Protein AF-A0A957LHK1-F1 (afdb_monomer)

Secondary structure (DSSP, 8-state):
----S-HHHHHHHHHTS-SEEEEEEEEEEEEEE-HHHHHHHHHTTHHHHHHHHHHHHHHHHHHHHHHHHTTT-EEEEEETTEEEEEEEE-TTS-HHHHHHHHHHHHHHHHHHHHHS-EEEETTEEEE-EEEEEEEEEEEEEEEEE-SSSS-EEEEEESHHHHHHHHHHTTPPTT-EEEETHHHHHH-S-EEEEE-TT-SSEEEEEEE-SPPPPPP---PPPPPHHHHTTTS-HHHHT-----------------TT--SHHHHHHHHHHHHHHHHHHT------

Radius of gyration: 19.52 Å; Cα contacts (8 Å, |Δi|>4): 498; chains: 1; bounding box: 44×50×46 Å

Mean predicted aligned error: 4.72 Å

Structure (mmCIF, N/CA/C/O backbone):
data_AF-A0A957LHK1-F1
#
_entry.id   AF-A0A957LHK1-F1
#
loop_
_atom_site.group_PDB
_atom_site.id
_atom_site.type_symbol
_atom_site.label_atom_id
_atom_site.label_alt_id
_atom_site.label_comp_id
_atom_site.label_asym_id
_atom_site.label_entity_id
_atom_site.label_seq_id
_atom_site.pdbx_PDB_ins_code
_atom_site.Cartn_x
_atom_site.Cartn_y
_atom_site.Cartn_z
_atom_site.occupancy
_atom_site.B_iso_or_equiv
_atom_site.auth_seq_id
_atom_site.auth_comp_id
_atom_site.auth_asym_id
_atom_site.auth_atom_id
_atom_site.pdbx_PDB_model_num
ATOM 1 N N . MET A 1 1 ? -16.771 -12.279 -1.515 1.00 81.50 1 MET A N 1
ATOM 2 C CA . MET A 1 1 ? -15.587 -12.702 -0.742 1.00 81.50 1 MET A CA 1
ATOM 3 C C . MET A 1 1 ? -14.594 -11.550 -0.713 1.00 81.50 1 MET A C 1
ATOM 5 O O . MET A 1 1 ? -14.438 -10.892 -1.736 1.00 81.50 1 MET A O 1
ATOM 9 N N . HIS A 1 2 ? -13.953 -11.286 0.423 1.00 83.88 2 HIS A N 1
ATOM 10 C CA . HIS A 1 2 ? -12.967 -10.209 0.566 1.00 83.88 2 HIS A CA 1
ATOM 11 C C . HIS A 1 2 ? -11.650 -10.527 -0.150 1.00 83.88 2 HIS A C 1
ATOM 13 O O . HIS A 1 2 ? -11.194 -11.672 -0.159 1.00 83.88 2 HIS A O 1
ATOM 19 N N . ILE A 1 3 ? -11.009 -9.501 -0.716 1.00 87.88 3 ILE A N 1
ATOM 20 C CA . ILE A 1 3 ? -9.687 -9.603 -1.352 1.00 87.88 3 ILE A CA 1
ATOM 21 C C . ILE A 1 3 ? -8.620 -9.265 -0.304 1.00 87.88 3 ILE A C 1
ATOM 23 O O . ILE A 1 3 ? -8.246 -8.109 -0.136 1.00 87.88 3 ILE A O 1
ATOM 27 N N . LEU A 1 4 ? -8.159 -10.281 0.428 1.00 88.56 4 LEU A N 1
ATOM 28 C CA . LEU A 1 4 ? -7.175 -10.127 1.517 1.00 88.56 4 LEU A CA 1
ATOM 29 C C . LEU A 1 4 ? -5.728 -10.408 1.082 1.00 88.56 4 LEU A C 1
ATOM 31 O O . LEU A 1 4 ? -4.776 -10.087 1.792 1.00 88.56 4 LEU A O 1
ATOM 35 N N . VAL A 1 5 ? -5.565 -10.999 -0.102 1.00 92.06 5 VAL A N 1
ATOM 36 C CA . VAL A 1 5 ? -4.271 -11.308 -0.710 1.00 92.06 5 VAL A CA 1
ATOM 37 C C . VAL A 1 5 ? -4.226 -10.641 -2.084 1.00 92.06 5 VAL A C 1
ATOM 39 O O . VAL A 1 5 ? -5.175 -10.810 -2.858 1.00 92.06 5 VAL A O 1
ATOM 42 N N . PRO A 1 6 ? -3.154 -9.905 -2.422 1.00 93.69 6 PRO A N 1
ATOM 43 C CA . PRO A 1 6 ? -3.007 -9.303 -3.736 1.00 93.69 6 PRO A CA 1
ATOM 44 C C . PRO A 1 6 ? -3.059 -10.371 -4.828 1.00 93.69 6 PRO A C 1
ATOM 46 O O . PRO A 1 6 ? -2.432 -11.426 -4.702 1.00 93.69 6 PRO A O 1
ATOM 49 N N . HIS A 1 7 ? -3.749 -10.081 -5.933 1.00 92.38 7 HIS A N 1
ATOM 50 C CA . HIS A 1 7 ? -3.824 -10.999 -7.075 1.00 92.38 7 HIS A CA 1
ATOM 51 C C . HIS A 1 7 ? -2.430 -11.400 -7.575 1.00 92.38 7 HIS A C 1
ATOM 53 O O . HIS A 1 7 ? -2.217 -12.557 -7.901 1.00 92.38 7 HIS A O 1
ATOM 59 N N . PHE A 1 8 ? -1.455 -10.485 -7.510 1.00 93.94 8 PHE A N 1
ATOM 60 C CA . PHE A 1 8 ? -0.055 -10.761 -7.828 1.00 93.94 8 PHE A CA 1
ATOM 61 C C . PHE A 1 8 ? 0.501 -11.982 -7.070 1.00 93.94 8 PHE A C 1
ATOM 63 O O . PHE A 1 8 ? 1.151 -12.840 -7.664 1.00 93.94 8 PHE A O 1
ATOM 70 N N . ILE A 1 9 ? 0.222 -12.088 -5.766 1.00 94.81 9 ILE A N 1
ATOM 71 C CA . ILE A 1 9 ? 0.669 -13.214 -4.936 1.00 94.81 9 ILE A CA 1
ATOM 72 C C . ILE A 1 9 ? -0.132 -14.475 -5.258 1.00 94.81 9 ILE A C 1
ATOM 74 O O . ILE A 1 9 ? 0.450 -15.551 -5.385 1.00 94.81 9 ILE A O 1
ATOM 78 N N . LEU A 1 10 ? -1.451 -14.353 -5.422 1.00 93.44 10 LEU A N 1
ATOM 79 C CA . LEU A 1 10 ? -2.313 -15.496 -5.734 1.00 93.44 10 LEU A CA 1
ATOM 80 C C . LEU A 1 10 ? -1.990 -16.114 -7.098 1.00 93.44 10 LEU A C 1
ATOM 82 O O . LEU A 1 10 ? -1.951 -17.336 -7.204 1.00 93.44 10 LEU A O 1
ATOM 86 N N . ASP A 1 11 ? -1.710 -15.294 -8.109 1.00 92.94 11 ASP A N 1
ATOM 87 C CA . ASP A 1 11 ? -1.350 -15.740 -9.456 1.00 92.94 11 ASP A CA 1
ATOM 88 C C . ASP A 1 11 ? -0.023 -16.514 -9.431 1.00 92.94 11 ASP A C 1
ATOM 90 O O . ASP A 1 11 ? 0.073 -17.608 -9.989 1.00 92.94 11 ASP A O 1
ATOM 94 N N . ARG A 1 12 ? 0.987 -16.003 -8.711 1.00 93.50 12 ARG A N 1
ATOM 95 C CA . ARG A 1 12 ? 2.280 -16.693 -8.539 1.00 93.50 12 ARG A CA 1
ATOM 96 C C . ARG A 1 12 ? 2.155 -17.976 -7.729 1.00 93.50 12 ARG A C 1
ATOM 98 O O . ARG A 1 12 ? 2.770 -18.982 -8.080 1.00 93.50 12 ARG A O 1
ATOM 105 N N . PHE A 1 13 ? 1.325 -17.962 -6.690 1.00 92.44 13 PHE A N 1
ATOM 106 C CA . PHE A 1 13 ? 1.027 -19.151 -5.902 1.00 92.44 13 PHE A CA 1
ATOM 107 C C . PHE A 1 13 ? 0.333 -20.230 -6.744 1.00 92.44 13 PHE A C 1
ATOM 109 O O . PHE A 1 13 ? 0.719 -21.397 -6.692 1.00 92.44 13 PHE A O 1
ATOM 116 N N . ALA A 1 14 ? -0.650 -19.845 -7.562 1.00 92.00 14 ALA A N 1
ATOM 117 C CA . ALA A 1 14 ? -1.378 -20.753 -8.445 1.00 92.00 14 ALA A CA 1
ATOM 118 C C . ALA A 1 14 ? -0.479 -21.378 -9.515 1.00 92.00 14 ALA A C 1
ATOM 120 O O . ALA A 1 14 ? -0.610 -22.563 -9.817 1.00 92.00 14 ALA A O 1
ATOM 121 N N . ALA A 1 15 ? 0.431 -20.582 -10.080 1.00 90.69 15 ALA A N 1
ATOM 122 C CA . ALA A 1 15 ? 1.334 -21.026 -11.132 1.00 90.69 15 ALA A CA 1
ATOM 123 C C . ALA A 1 15 ? 2.433 -21.982 -10.625 1.00 90.69 15 ALA A C 1
ATOM 125 O O . ALA A 1 15 ? 3.049 -22.675 -11.430 1.00 90.69 15 ALA A O 1
ATOM 126 N N . GLN A 1 16 ? 2.671 -22.042 -9.304 1.00 83.56 16 GLN A N 1
ATOM 127 C CA . GLN A 1 16 ? 3.750 -22.824 -8.678 1.00 83.56 16 GLN A CA 1
ATOM 128 C C . GLN A 1 16 ? 5.142 -22.527 -9.272 1.00 83.56 16 GLN A C 1
ATOM 130 O O . GLN A 1 16 ? 6.031 -23.375 -9.261 1.00 83.56 16 GLN A O 1
ATOM 135 N N . GLU A 1 17 ? 5.332 -21.320 -9.810 1.00 71.88 17 GLU A N 1
ATOM 136 C CA . GLU A 1 17 ? 6.539 -20.943 -10.553 1.00 71.88 17 GLU A CA 1
ATOM 137 C C . GLU A 1 17 ? 7.718 -20.619 -9.628 1.00 71.88 17 GLU A C 1
ATOM 139 O O . GLU A 1 17 ? 8.852 -20.994 -9.922 1.00 71.88 17 GLU A O 1
ATOM 144 N N . ALA A 1 18 ? 7.459 -19.922 -8.515 1.00 83.75 18 ALA A N 1
ATOM 145 C CA . ALA A 1 18 ? 8.461 -19.561 -7.514 1.00 83.75 18 ALA A CA 1
ATOM 146 C C . ALA A 1 18 ? 7.809 -19.155 -6.180 1.00 83.75 18 ALA A C 1
ATOM 148 O O . ALA A 1 18 ? 6.717 -18.588 -6.161 1.00 83.75 18 ALA A O 1
ATOM 149 N N . GLU A 1 19 ? 8.512 -19.386 -5.068 1.00 89.81 19 GLU A N 1
ATOM 150 C CA . GLU A 1 19 ? 8.108 -18.922 -3.728 1.00 89.81 19 GLU A CA 1
ATOM 151 C C . GLU A 1 19 ? 8.647 -17.522 -3.398 1.00 89.81 19 GLU A C 1
ATOM 153 O O . GLU A 1 19 ? 8.240 -16.916 -2.414 1.00 89.81 19 GLU A O 1
ATOM 158 N N . GLN A 1 20 ? 9.545 -16.984 -4.223 1.00 95.56 20 GLN A N 1
ATOM 159 C CA . GLN A 1 20 ? 10.089 -15.636 -4.092 1.00 95.56 20 GLN A CA 1
ATOM 160 C C . GLN A 1 20 ? 10.523 -15.084 -5.445 1.00 95.56 20 GLN A C 1
ATOM 162 O O . GLN A 1 20 ? 10.750 -15.831 -6.399 1.00 95.56 20 GLN A O 1
ATOM 167 N N . GLY A 1 21 ? 10.689 -13.770 -5.522 1.00 95.25 21 GLY A N 1
ATOM 168 C CA . GLY A 1 21 ? 11.246 -13.138 -6.703 1.00 95.25 21 GLY A CA 1
ATOM 169 C C . GLY A 1 21 ? 11.503 -11.655 -6.525 1.00 95.25 21 GLY A C 1
ATOM 170 O O . GLY A 1 21 ? 11.263 -11.067 -5.473 1.00 95.25 21 GLY A O 1
ATOM 171 N N . VAL A 1 22 ? 11.987 -11.060 -7.607 1.00 96.00 22 VAL A N 1
ATOM 172 C CA . VAL A 1 22 ? 12.396 -9.662 -7.677 1.00 96.00 22 VAL A CA 1
ATOM 173 C C . VAL A 1 22 ? 11.761 -9.035 -8.911 1.00 96.00 22 VAL A C 1
ATOM 175 O O . VAL A 1 22 ? 11.671 -9.683 -9.956 1.00 96.00 22 VAL A O 1
ATOM 178 N N . LEU A 1 23 ? 11.300 -7.796 -8.789 1.00 95.38 23 LEU A N 1
ATOM 179 C CA . LEU A 1 23 ? 10.835 -6.985 -9.908 1.00 95.38 23 LEU A CA 1
ATOM 180 C C . LEU A 1 23 ? 11.261 -5.531 -9.726 1.00 95.38 23 LEU A C 1
ATOM 182 O O . LEU A 1 23 ? 11.407 -5.053 -8.604 1.00 95.38 23 LEU A O 1
ATOM 186 N N . GLN A 1 24 ? 11.399 -4.818 -10.837 1.00 97.31 24 GLN A N 1
ATOM 187 C CA . GLN A 1 24 ? 11.433 -3.363 -10.810 1.00 97.31 24 GLN A CA 1
ATOM 188 C C . GLN A 1 24 ? 9.996 -2.852 -10.640 1.00 97.31 24 GLN A C 1
ATOM 190 O O . GLN A 1 24 ? 9.070 -3.396 -11.248 1.00 97.31 24 GLN A O 1
ATOM 195 N N . ALA A 1 25 ? 9.785 -1.844 -9.799 1.00 97.94 25 ALA A N 1
ATOM 196 C CA . ALA A 1 25 ? 8.466 -1.281 -9.542 1.00 97.94 25 ALA A CA 1
ATOM 197 C C . ALA A 1 25 ? 8.537 0.201 -9.173 1.00 97.94 25 ALA A C 1
ATOM 199 O O . ALA A 1 25 ? 9.449 0.641 -8.468 1.00 97.94 25 ALA A O 1
ATOM 200 N N . ALA A 1 26 ? 7.515 0.950 -9.581 1.00 98.38 26 ALA A N 1
ATOM 201 C CA . ALA A 1 26 ? 7.163 2.181 -8.886 1.00 98.38 26 ALA A CA 1
ATOM 202 C C . ALA A 1 26 ? 6.260 1.833 -7.691 1.00 98.38 26 ALA A C 1
ATOM 204 O O . ALA A 1 26 ? 5.486 0.874 -7.747 1.00 98.38 26 ALA A O 1
ATOM 205 N N . ALA A 1 27 ? 6.379 2.577 -6.600 1.00 98.62 27 ALA A N 1
ATOM 206 C CA . ALA A 1 27 ? 5.675 2.306 -5.356 1.00 98.62 27 ALA A CA 1
ATOM 207 C C . ALA A 1 27 ? 5.032 3.572 -4.799 1.00 98.62 27 ALA A C 1
ATOM 209 O O . ALA A 1 27 ? 5.578 4.669 -4.935 1.00 98.62 27 ALA A O 1
ATOM 210 N N . ILE A 1 28 ? 3.888 3.391 -4.142 1.00 98.81 28 ILE A N 1
ATOM 211 C CA . ILE A 1 28 ? 3.195 4.421 -3.372 1.00 98.81 28 ILE A CA 1
ATOM 212 C C . ILE A 1 28 ? 3.085 3.926 -1.936 1.00 98.81 28 ILE A C 1
ATOM 214 O O . ILE A 1 28 ? 2.632 2.806 -1.704 1.00 98.81 28 ILE A O 1
ATOM 218 N N . PHE A 1 29 ? 3.440 4.776 -0.984 1.00 98.75 29 PHE A N 1
ATOM 219 C CA . PHE A 1 29 ? 3.055 4.639 0.409 1.00 98.75 29 PHE A CA 1
ATOM 220 C C . PHE A 1 29 ? 2.060 5.748 0.744 1.00 98.75 29 PHE A C 1
ATOM 222 O O . PHE A 1 29 ? 2.301 6.914 0.426 1.00 98.75 29 PHE A O 1
ATOM 229 N N . VAL A 1 30 ? 0.931 5.382 1.339 1.00 98.56 30 VAL A N 1
ATOM 230 C CA . VAL A 1 30 ? -0.101 6.323 1.783 1.00 98.56 30 VAL A CA 1
ATOM 231 C C . VAL A 1 30 ? -0.298 6.121 3.270 1.00 98.56 30 VAL A C 1
ATOM 233 O O . VAL A 1 30 ? -0.676 5.023 3.664 1.00 98.56 30 VAL A O 1
ATOM 236 N N . ASP A 1 31 ? -0.078 7.168 4.060 1.00 97.62 31 ASP A N 1
ATOM 237 C CA . ASP A 1 31 ? -0.376 7.216 5.494 1.00 97.62 31 ASP A CA 1
ATOM 238 C C . ASP A 1 31 ? -1.537 8.182 5.737 1.00 97.62 31 ASP A C 1
ATOM 240 O O . ASP A 1 31 ? -1.467 9.362 5.372 1.00 97.62 31 ASP A O 1
ATOM 244 N N . ALA A 1 32 ? -2.636 7.690 6.304 1.00 95.31 32 ALA A N 1
ATOM 245 C CA . ALA A 1 32 ? -3.812 8.499 6.569 1.00 95.31 32 ALA A CA 1
ATOM 246 C C . ALA A 1 32 ? -3.819 8.986 8.021 1.00 95.31 32 ALA A C 1
ATOM 248 O O . ALA A 1 32 ? -3.822 8.217 8.968 1.00 95.31 32 ALA A O 1
ATOM 249 N N . SER A 1 33 ? -3.897 10.298 8.211 1.00 92.69 33 SER A N 1
ATOM 250 C CA . SER A 1 33 ? -3.968 10.930 9.527 1.00 92.69 33 SER A CA 1
ATOM 251 C C . SER A 1 33 ? -5.413 11.252 9.913 1.00 92.69 33 SER A C 1
ATOM 253 O O . SER A 1 33 ? -6.218 11.634 9.065 1.00 92.69 33 SER A O 1
ATOM 255 N N . GLY A 1 34 ? -5.724 11.172 11.211 1.00 91.56 34 GLY A N 1
ATOM 256 C CA . GLY A 1 34 ? -7.043 11.505 11.779 1.00 91.56 34 GLY A CA 1
ATOM 257 C C . GLY A 1 34 ? -7.740 10.333 12.478 1.00 91.56 34 GLY A C 1
ATOM 258 O O . GLY A 1 34 ? -8.652 10.544 13.281 1.00 91.56 34 GLY A O 1
ATOM 259 N N . PHE A 1 35 ? -7.261 9.103 12.264 1.00 90.56 35 PHE A N 1
ATOM 260 C CA . PHE A 1 35 ? -7.870 7.893 12.821 1.00 90.56 35 PHE A CA 1
ATOM 261 C C . PHE A 1 35 ? -7.798 7.799 14.342 1.00 90.56 35 PHE A C 1
ATOM 263 O O . PHE A 1 35 ? -8.751 7.316 14.949 1.00 90.56 35 PHE A O 1
ATOM 270 N N . THR A 1 36 ? -6.740 8.298 14.987 1.00 89.81 36 THR A N 1
ATOM 271 C CA . THR A 1 36 ? -6.644 8.286 16.457 1.00 89.81 36 THR A CA 1
ATOM 272 C C . THR A 1 36 ? -7.790 9.060 17.103 1.00 89.81 36 THR A C 1
ATOM 274 O O . THR A 1 36 ? -8.504 8.512 17.939 1.00 89.81 36 THR A O 1
ATOM 277 N N . ALA A 1 37 ? -8.029 10.300 16.664 1.00 92.06 37 ALA A N 1
ATOM 278 C CA . ALA A 1 37 ? -9.092 11.141 17.211 1.00 92.06 37 ALA A CA 1
ATOM 279 C C . ALA A 1 37 ? -10.482 10.535 16.958 1.00 92.06 37 ALA A C 1
ATOM 281 O O . ALA A 1 37 ? -11.326 10.511 17.856 1.00 92.06 37 ALA A O 1
ATOM 282 N N . ALA A 1 38 ? -10.705 9.989 15.757 1.00 94.69 38 ALA A N 1
ATOM 283 C CA . ALA A 1 38 ? -11.939 9.280 15.438 1.00 94.69 38 ALA A CA 1
ATOM 284 C C . ALA A 1 38 ? -12.119 8.026 16.310 1.00 94.69 38 ALA A C 1
ATOM 286 O O . ALA A 1 38 ? -13.209 7.780 16.820 1.00 94.69 38 ALA A O 1
ATOM 287 N N . THR A 1 39 ? -11.051 7.258 16.538 1.00 93.19 39 THR A N 1
ATOM 288 C CA . THR A 1 39 ? -11.084 6.040 17.360 1.00 93.19 39 THR A CA 1
ATOM 289 C C . THR A 1 39 ? -11.436 6.378 18.798 1.00 93.19 39 THR A C 1
ATOM 291 O O . THR A 1 39 ? -12.370 5.798 19.344 1.00 93.19 39 THR A O 1
ATOM 294 N N . GLU A 1 40 ? -10.752 7.350 19.399 1.00 94.00 40 GLU A N 1
ATOM 295 C CA . GLU A 1 40 ? -11.009 7.777 20.777 1.00 94.00 40 GLU A CA 1
ATOM 296 C C . GLU A 1 40 ? -12.454 8.251 20.970 1.00 94.00 40 GLU A C 1
ATOM 298 O O . GLU A 1 40 ? -13.110 7.850 21.934 1.00 94.00 40 GLU A O 1
ATOM 303 N N . ALA A 1 41 ? -12.976 9.051 20.035 1.00 95.81 41 ALA A N 1
ATOM 304 C CA . ALA A 1 41 ? -14.353 9.532 20.085 1.00 95.81 41 ALA A CA 1
ATOM 305 C C . ALA A 1 41 ? -15.369 8.389 19.933 1.00 95.81 41 ALA A C 1
ATOM 307 O O . ALA A 1 41 ? -16.308 8.273 20.722 1.00 95.81 41 ALA A O 1
ATOM 308 N N . LEU A 1 42 ? -15.173 7.514 18.945 1.00 96.31 42 LEU A N 1
ATOM 309 C CA . LEU A 1 42 ? -16.111 6.436 18.634 1.00 96.31 42 LEU A CA 1
ATOM 310 C C . LEU A 1 42 ? -16.066 5.295 19.655 1.00 96.31 42 LEU A C 1
ATOM 312 O O . LEU A 1 42 ? -17.092 4.664 19.907 1.00 96.31 42 LEU A O 1
ATOM 316 N N . MET A 1 43 ? -14.933 5.064 20.322 1.00 95.00 43 MET A N 1
ATOM 317 C CA . MET A 1 43 ? -14.826 4.081 21.407 1.00 95.00 43 MET A CA 1
ATOM 318 C C . MET A 1 43 ? -15.812 4.345 22.552 1.00 95.00 43 MET A C 1
ATOM 320 O O . MET A 1 43 ? -16.302 3.394 23.166 1.00 95.00 43 MET A O 1
ATOM 324 N N . LEU A 1 44 ? -16.177 5.608 22.803 1.00 95.56 44 LEU A N 1
ATOM 325 C CA . LEU A 1 44 ? -17.183 5.984 23.809 1.00 95.56 44 LEU A CA 1
ATOM 326 C C . LEU A 1 44 ? -18.587 5.447 23.490 1.00 95.56 44 LEU A C 1
ATOM 328 O O . LEU A 1 44 ? -19.449 5.393 24.368 1.00 95.56 44 LEU A O 1
ATOM 332 N N . HIS A 1 45 ? -18.812 5.028 22.247 1.00 95.81 45 HIS A N 1
ATOM 333 C CA . HIS A 1 45 ? -20.087 4.528 21.744 1.00 95.81 45 HIS A CA 1
ATOM 334 C C . HIS A 1 45 ? -20.110 3.003 21.549 1.00 95.81 45 HIS A C 1
ATOM 336 O O . HIS A 1 45 ? -21.061 2.461 20.979 1.00 95.81 45 HIS A O 1
ATOM 342 N N . GLY A 1 46 ? -19.095 2.294 22.056 1.00 93.25 46 GLY A N 1
ATOM 343 C CA . GLY A 1 46 ? -19.052 0.833 22.089 1.00 93.25 46 GLY A CA 1
ATOM 344 C C . GLY A 1 46 ? -19.212 0.205 20.703 1.00 93.25 46 GLY A C 1
ATOM 345 O O . GLY A 1 46 ? -18.555 0.612 19.750 1.00 93.25 46 GLY A O 1
ATOM 346 N N . GLN A 1 47 ? -20.100 -0.786 20.591 1.00 93.31 47 GLN A N 1
ATOM 347 C CA . GLN A 1 47 ? -20.280 -1.560 19.359 1.00 93.31 47 GLN A CA 1
ATOM 348 C C . GLN A 1 47 ? -20.709 -0.701 18.161 1.00 93.31 47 GLN A C 1
ATOM 350 O O . GLN A 1 47 ? -20.179 -0.884 17.069 1.00 93.31 47 GLN A O 1
ATOM 355 N N . HIS A 1 48 ? -21.619 0.260 18.352 1.00 94.75 48 HIS A N 1
ATOM 356 C CA . HIS A 1 48 ? -22.043 1.109 17.237 1.00 94.75 48 HIS A CA 1
ATOM 357 C C . HIS A 1 48 ? -20.923 2.052 16.791 1.00 94.75 48 HIS A C 1
ATOM 359 O O . HIS A 1 48 ? -20.727 2.265 15.601 1.00 94.75 48 HIS A O 1
ATOM 365 N N . GLY A 1 49 ? -20.131 2.567 17.735 1.00 95.75 49 GLY A N 1
ATOM 366 C CA . GLY A 1 49 ? -18.933 3.334 17.402 1.00 95.75 49 GLY A CA 1
ATOM 367 C C . GLY A 1 49 ? -17.925 2.524 16.585 1.00 95.75 49 GLY A C 1
ATOM 368 O O . GLY A 1 49 ? -17.347 3.046 15.635 1.00 95.75 49 GLY A O 1
ATOM 369 N N . ALA A 1 50 ? -17.762 1.236 16.897 1.00 94.69 50 ALA A N 1
ATOM 370 C CA . ALA A 1 50 ? -16.897 0.345 16.130 1.00 94.69 50 ALA A CA 1
ATOM 371 C C . ALA A 1 50 ? -17.410 0.148 14.692 1.00 94.69 50 ALA A C 1
ATOM 373 O O . ALA A 1 50 ? -16.622 0.186 13.749 1.00 94.69 50 ALA A O 1
ATOM 374 N N . GLU A 1 51 ? -18.722 -0.017 14.505 1.00 94.25 51 GLU A N 1
ATOM 375 C CA . GLU A 1 51 ? -19.353 -0.088 13.177 1.00 94.25 51 GLU A CA 1
ATOM 376 C C . GLU A 1 51 ? -19.156 1.205 12.377 1.00 94.25 51 GLU A C 1
ATOM 378 O O . GLU A 1 51 ? -18.771 1.152 11.211 1.00 94.25 51 GLU A O 1
ATOM 383 N N . VAL A 1 52 ? -19.358 2.366 13.009 1.00 95.25 52 VAL A N 1
ATOM 384 C CA . VAL A 1 52 ? -19.113 3.673 12.378 1.00 95.25 52 VAL A CA 1
ATOM 385 C C . VAL A 1 52 ? -17.647 3.807 11.962 1.00 95.25 52 VAL A C 1
ATOM 387 O O . VAL A 1 52 ? -17.379 4.245 10.848 1.00 95.25 52 VAL A O 1
ATOM 390 N N . MET A 1 53 ? -16.701 3.375 12.801 1.00 95.00 53 MET A N 1
ATOM 391 C CA . MET A 1 53 ? -15.277 3.380 12.455 1.00 95.00 53 MET A CA 1
ATOM 392 C C . MET A 1 53 ? -14.970 2.462 11.262 1.00 95.00 53 MET A C 1
ATOM 394 O O . MET A 1 53 ? -14.246 2.860 10.354 1.00 95.00 53 MET A O 1
ATOM 398 N N . ALA A 1 54 ? -15.535 1.253 11.225 1.00 92.31 54 ALA A N 1
ATOM 399 C CA . ALA A 1 54 ? -15.333 0.329 10.106 1.00 92.31 54 ALA A CA 1
ATOM 400 C C . ALA A 1 54 ? -15.862 0.900 8.775 1.00 92.31 54 ALA A C 1
ATOM 402 O O . ALA A 1 54 ? -15.216 0.750 7.733 1.00 92.31 54 ALA A O 1
ATOM 403 N N . ASN A 1 55 ? -17.002 1.597 8.815 1.00 92.62 55 ASN A N 1
ATOM 404 C CA . ASN A 1 55 ? -17.548 2.294 7.651 1.00 92.62 55 ASN A CA 1
ATOM 405 C C . ASN A 1 55 ? -16.651 3.462 7.231 1.00 92.62 55 ASN A C 1
ATOM 407 O O . ASN A 1 55 ? -16.289 3.532 6.064 1.00 92.62 55 ASN A O 1
ATOM 411 N N . LEU A 1 56 ? -16.194 4.296 8.176 1.00 94.44 56 LEU A N 1
ATOM 412 C CA . LEU A 1 56 ? -15.244 5.380 7.887 1.00 94.44 56 LEU A CA 1
ATOM 413 C C . LEU A 1 56 ? -13.974 4.862 7.208 1.00 94.44 56 LEU A C 1
ATOM 415 O O . LEU A 1 56 ? -13.550 5.421 6.204 1.00 94.44 56 LEU A O 1
ATOM 419 N N . MET A 1 57 ? -13.380 3.775 7.714 1.00 93.12 57 MET A N 1
ATOM 420 C CA . MET A 1 57 ? -12.217 3.160 7.065 1.00 93.12 57 MET A CA 1
ATOM 421 C C . MET A 1 57 ? -12.533 2.750 5.623 1.00 93.12 57 MET A C 1
ATOM 423 O O . MET A 1 57 ? -11.738 3.007 4.723 1.00 93.12 57 MET A O 1
ATOM 427 N N . THR A 1 58 ? -13.695 2.139 5.391 1.00 91.94 58 THR A N 1
ATOM 428 C CA . THR A 1 58 ? -14.110 1.719 4.046 1.00 91.94 58 THR A CA 1
ATOM 429 C C . THR A 1 58 ? -14.292 2.922 3.120 1.00 91.94 58 THR A C 1
ATOM 431 O O . THR A 1 58 ? -13.726 2.933 2.029 1.00 91.94 58 THR A O 1
ATOM 434 N N . ASP A 1 59 ? -15.009 3.949 3.574 1.00 94.12 59 ASP A N 1
ATOM 435 C CA . ASP A 1 59 ? -15.321 5.155 2.8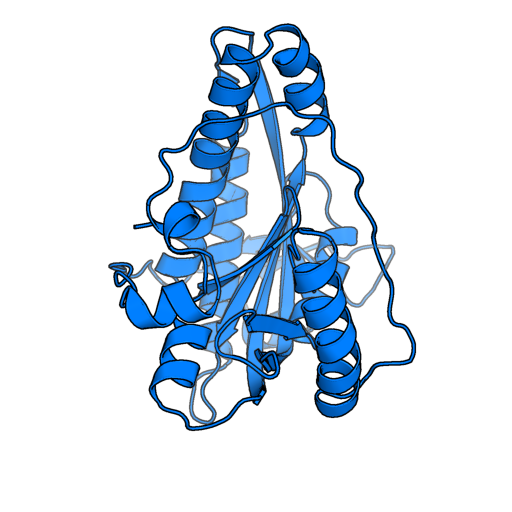00 1.00 94.12 59 ASP A CA 1
ATOM 436 C C . ASP A 1 59 ? -14.065 5.972 2.466 1.00 94.12 59 ASP A C 1
ATOM 438 O O . ASP A 1 59 ? -13.972 6.556 1.385 1.00 94.12 59 ASP A O 1
ATOM 442 N N . ILE A 1 60 ? -13.077 5.977 3.367 1.00 95.50 60 ILE A N 1
ATOM 443 C CA . ILE A 1 60 ? -11.793 6.651 3.158 1.00 95.50 60 ILE A CA 1
ATOM 444 C C . ILE A 1 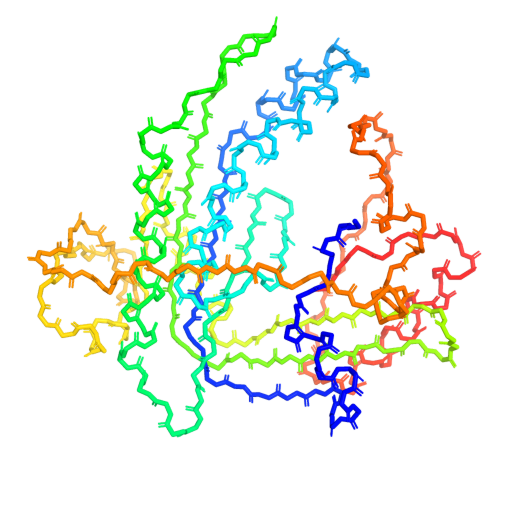60 ? -10.916 5.852 2.196 1.00 95.50 60 ILE A C 1
ATOM 446 O O . ILE A 1 60 ? -10.419 6.414 1.227 1.00 95.50 60 ILE A O 1
ATOM 450 N N . PHE A 1 61 ? -10.693 4.554 2.437 1.00 95.88 61 PHE A N 1
ATOM 451 C CA . PHE A 1 61 ? -9.691 3.794 1.679 1.00 95.88 61 PHE A CA 1
ATOM 452 C C . PHE A 1 61 ? -10.180 3.302 0.317 1.00 95.88 61 PHE A C 1
ATOM 454 O O . PHE A 1 61 ? -9.368 3.251 -0.606 1.00 95.88 61 PHE A O 1
ATOM 461 N N . ALA A 1 62 ? -11.461 2.956 0.153 1.00 94.62 62 ALA A N 1
ATOM 462 C CA . ALA A 1 62 ? -11.991 2.448 -1.117 1.00 94.62 62 ALA A CA 1
ATOM 463 C C . ALA A 1 62 ? -11.626 3.325 -2.338 1.00 94.62 62 ALA A C 1
ATOM 465 O O . ALA A 1 62 ? -10.998 2.798 -3.259 1.00 94.62 62 ALA A O 1
ATOM 466 N N . PRO A 1 63 ? -11.885 4.649 -2.352 1.00 96.19 63 PRO A N 1
ATOM 467 C CA . PRO A 1 63 ? -11.531 5.508 -3.490 1.00 96.19 63 PRO A CA 1
ATOM 468 C C . PRO A 1 63 ? -10.013 5.634 -3.721 1.00 96.19 63 PRO A C 1
ATOM 470 O O . PRO A 1 63 ? -9.555 5.796 -4.859 1.00 96.19 63 PRO A O 1
ATOM 473 N N . LEU A 1 64 ? -9.198 5.531 -2.665 1.00 97.56 64 LEU A N 1
ATOM 474 C CA . LEU A 1 64 ? -7.735 5.593 -2.791 1.00 97.56 64 LEU A CA 1
ATOM 475 C C . LEU A 1 64 ? -7.194 4.314 -3.429 1.00 97.56 64 LEU A C 1
ATOM 477 O O . LEU A 1 64 ? -6.348 4.355 -4.322 1.00 97.56 64 LEU A O 1
ATOM 481 N N . VAL A 1 65 ? -7.732 3.175 -3.002 1.00 96.25 65 VAL A N 1
ATOM 482 C CA . VAL A 1 65 ? -7.433 1.859 -3.562 1.00 96.25 65 VAL A CA 1
ATOM 483 C C . VAL A 1 65 ? -7.881 1.787 -5.023 1.00 96.25 65 VAL A C 1
ATOM 485 O O . VAL A 1 65 ? -7.116 1.338 -5.877 1.00 96.25 65 VAL A O 1
ATOM 488 N N . GLU A 1 66 ? -9.075 2.284 -5.347 1.00 95.44 66 GLU A N 1
ATOM 489 C CA . GLU A 1 66 ? -9.558 2.386 -6.729 1.00 95.44 66 GLU A CA 1
ATOM 490 C C . GLU A 1 66 ? -8.608 3.201 -7.612 1.00 95.44 66 GLU A C 1
ATOM 492 O O . GLU A 1 66 ? -8.315 2.783 -8.732 1.00 95.44 66 GLU A O 1
ATOM 497 N N . SER A 1 67 ? -8.056 4.305 -7.099 1.00 97.12 67 SER A N 1
ATOM 498 C CA . SER A 1 67 ? -7.085 5.138 -7.826 1.00 97.12 67 SER A CA 1
ATOM 499 C C . SER A 1 67 ? -5.803 4.377 -8.187 1.00 97.12 67 SER A C 1
ATOM 501 O O . SER A 1 67 ? -5.266 4.557 -9.282 1.00 97.12 67 SER A O 1
ATOM 503 N N . VAL A 1 68 ? -5.333 3.487 -7.304 1.00 97.94 68 VAL A N 1
ATOM 504 C CA . VAL A 1 68 ? -4.191 2.595 -7.574 1.00 97.94 68 VAL A CA 1
ATOM 505 C C . VAL A 1 68 ? -4.522 1.620 -8.699 1.00 97.94 68 VAL A C 1
ATOM 507 O O . VAL A 1 68 ? -3.795 1.536 -9.694 1.00 97.94 68 VAL A O 1
ATOM 510 N N . TYR A 1 69 ? -5.629 0.889 -8.557 1.00 96.12 69 TYR A N 1
ATOM 511 C CA . TYR A 1 69 ? -6.009 -0.139 -9.523 1.00 96.12 69 TYR A CA 1
ATOM 512 C C . TYR A 1 69 ? -6.340 0.457 -10.889 1.00 96.12 69 TYR A C 1
ATOM 514 O O . TYR A 1 69 ? -5.913 -0.088 -11.903 1.00 96.12 69 TYR A O 1
ATOM 522 N N . ALA A 1 70 ? -7.002 1.614 -10.939 1.00 96.00 70 ALA A N 1
ATOM 523 C CA . ALA A 1 70 ? -7.310 2.333 -12.174 1.00 96.00 70 ALA A CA 1
ATOM 524 C C . ALA A 1 70 ? -6.061 2.732 -12.979 1.00 96.00 70 ALA A C 1
ATOM 526 O O . ALA A 1 70 ? -6.162 3.038 -14.166 1.00 96.00 70 ALA A O 1
ATOM 527 N N . GLN A 1 71 ? -4.877 2.716 -12.368 1.00 97.00 71 GLN A N 1
ATOM 528 C CA . GLN A 1 71 ? -3.603 2.978 -13.035 1.00 97.00 71 GLN A CA 1
ATOM 529 C C . GLN A 1 71 ? -2.739 1.720 -13.212 1.00 97.00 71 GLN A C 1
ATOM 531 O O . GLN A 1 71 ? -1.572 1.818 -13.585 1.00 97.00 71 GLN A O 1
ATOM 536 N N . GLY A 1 72 ? -3.309 0.532 -13.005 1.00 94.62 72 GLY A N 1
ATOM 537 C CA . GLY A 1 72 ? -2.633 -0.750 -13.218 1.00 94.62 72 GLY A CA 1
ATOM 538 C C . GLY A 1 72 ? -1.698 -1.171 -12.083 1.00 94.62 72 GLY A C 1
ATOM 539 O O . GLY A 1 72 ? -0.943 -2.126 -12.252 1.00 94.62 72 GLY A O 1
ATOM 540 N N . GLY A 1 73 ? -1.737 -0.477 -10.943 1.00 96.50 73 GLY A N 1
ATOM 541 C CA . GLY A 1 73 ? -1.066 -0.912 -9.724 1.00 96.50 73 GLY A CA 1
ATOM 542 C C . GLY A 1 73 ? -1.905 -1.915 -8.935 1.00 96.50 73 GLY A C 1
ATOM 543 O O . GLY A 1 73 ? -3.047 -2.227 -9.280 1.00 96.50 73 GLY A O 1
ATOM 544 N N . PHE A 1 74 ? -1.348 -2.396 -7.829 1.00 96.69 74 PHE A N 1
ATOM 545 C CA . PHE A 1 74 ? -2.081 -3.169 -6.830 1.00 96.69 74 PHE A CA 1
ATOM 546 C C . PHE A 1 74 ? -1.651 -2.781 -5.420 1.00 96.69 74 PHE A C 1
ATOM 548 O O . PHE A 1 74 ? -0.521 -2.347 -5.202 1.00 96.69 74 PHE A O 1
ATOM 555 N N . VAL A 1 75 ? -2.541 -2.969 -4.447 1.00 97.06 75 VAL A N 1
ATOM 556 C CA . VAL A 1 75 ? -2.208 -2.768 -3.032 1.00 97.06 75 VAL A CA 1
ATOM 557 C C . VAL A 1 75 ? -1.433 -3.983 -2.543 1.00 97.06 75 VAL A C 1
ATOM 559 O O . VAL A 1 75 ? -1.966 -5.089 -2.529 1.00 97.06 75 VAL A O 1
ATOM 562 N N . ALA A 1 76 ? -0.170 -3.778 -2.180 1.00 96.50 76 ALA A N 1
ATOM 563 C CA . ALA A 1 76 ? 0.725 -4.811 -1.677 1.00 96.50 76 ALA A CA 1
ATOM 564 C C . ALA A 1 76 ? 0.388 -5.202 -0.236 1.00 96.50 76 ALA A C 1
ATOM 566 O O . ALA A 1 76 ? 0.544 -6.359 0.130 1.00 96.50 76 ALA A O 1
ATOM 567 N N . GLY A 1 77 ? -0.106 -4.262 0.566 1.00 94.31 77 GLY A N 1
ATOM 568 C CA . GLY A 1 77 ? -0.552 -4.530 1.925 1.00 94.31 77 GLY A CA 1
ATOM 569 C C . GLY A 1 77 ? -0.994 -3.260 2.639 1.00 94.31 77 GLY A C 1
ATOM 570 O O . GLY A 1 77 ? -0.583 -2.156 2.284 1.00 94.31 77 GLY A O 1
ATOM 571 N N . PHE A 1 78 ? -1.830 -3.431 3.657 1.00 93.38 78 PHE A N 1
ATOM 572 C CA . PHE A 1 78 ? -2.173 -2.375 4.607 1.00 93.38 78 PHE A CA 1
ATOM 573 C C . PHE A 1 78 ? -1.231 -2.445 5.818 1.00 93.38 78 PHE A C 1
ATOM 575 O O . PHE A 1 78 ? -0.664 -3.501 6.104 1.00 93.38 78 PHE A O 1
ATOM 582 N N . ALA A 1 79 ? -1.108 -1.356 6.574 1.00 88.12 79 ALA A N 1
ATOM 583 C CA . ALA A 1 79 ? -0.311 -1.166 7.792 1.00 88.12 79 ALA A CA 1
ATOM 584 C C . ALA A 1 79 ? -1.055 -0.189 8.719 1.00 88.12 79 ALA A C 1
ATOM 586 O O . ALA A 1 79 ? -0.837 1.007 8.646 1.00 88.12 79 ALA A O 1
ATOM 587 N N . GLY A 1 80 ? -1.978 -0.684 9.555 1.00 86.12 80 GLY A N 1
ATOM 588 C CA . GLY A 1 80 ? -2.864 0.197 10.330 1.00 86.12 80 GLY A CA 1
ATOM 589 C C . GLY A 1 80 ? -3.743 1.067 9.422 1.00 86.12 80 GLY A C 1
ATOM 590 O O . GLY A 1 80 ? -4.553 0.532 8.667 1.00 86.12 80 GLY A O 1
ATOM 591 N N . ASP A 1 81 ? -3.549 2.378 9.512 1.00 91.00 81 ASP A N 1
ATOM 592 C CA . ASP A 1 81 ? -4.118 3.463 8.703 1.00 91.00 81 ASP A CA 1
ATOM 593 C C . ASP A 1 81 ? -3.247 3.856 7.493 1.00 91.00 81 ASP A C 1
ATOM 595 O O . ASP A 1 81 ? -3.482 4.876 6.845 1.00 91.00 81 ASP A O 1
ATOM 599 N N . ALA A 1 82 ? -2.285 3.011 7.129 1.00 95.50 82 ALA A N 1
ATOM 600 C CA . ALA A 1 82 ? -1.486 3.163 5.926 1.00 95.50 82 ALA A CA 1
ATOM 601 C C . ALA A 1 82 ? -1.658 1.990 4.951 1.00 95.50 82 ALA A C 1
ATOM 603 O O . ALA A 1 82 ? -2.087 0.890 5.320 1.00 95.50 82 ALA A O 1
ATOM 604 N N . PHE A 1 83 ? -1.275 2.192 3.692 1.00 97.69 83 PHE A N 1
ATOM 605 C CA . PHE A 1 83 ? -1.083 1.103 2.736 1.00 97.69 83 PHE A CA 1
ATOM 606 C C . PHE A 1 83 ? 0.093 1.357 1.798 1.00 97.69 83 PHE A C 1
ATOM 608 O O . PHE A 1 83 ? 0.466 2.491 1.508 1.00 97.69 83 PHE A O 1
ATOM 615 N N . THR A 1 84 ? 0.658 0.263 1.291 1.00 98.50 84 THR A N 1
ATOM 616 C CA . THR A 1 84 ? 1.656 0.275 0.219 1.00 98.50 84 THR A CA 1
ATOM 617 C C . THR A 1 84 ? 1.034 -0.272 -1.055 1.00 98.50 84 THR A C 1
ATOM 619 O O . THR A 1 84 ? 0.375 -1.313 -1.033 1.00 98.50 84 THR A O 1
ATOM 622 N N . ALA A 1 85 ? 1.268 0.396 -2.176 1.00 98.56 85 ALA A N 1
ATOM 623 C CA . ALA A 1 85 ? 0.898 -0.063 -3.504 1.00 98.56 85 ALA A CA 1
ATOM 624 C C . ALA A 1 85 ? 2.124 -0.174 -4.408 1.00 98.56 85 ALA A C 1
ATOM 626 O O . ALA A 1 85 ? 3.067 0.606 -4.289 1.00 98.56 85 ALA A O 1
ATOM 627 N N . LEU A 1 86 ? 2.091 -1.137 -5.325 1.00 98.56 86 LEU A N 1
ATOM 628 C CA . LEU A 1 86 ? 3.164 -1.407 -6.275 1.00 98.56 86 LEU A CA 1
ATOM 629 C C . LEU A 1 86 ? 2.638 -1.371 -7.707 1.00 98.5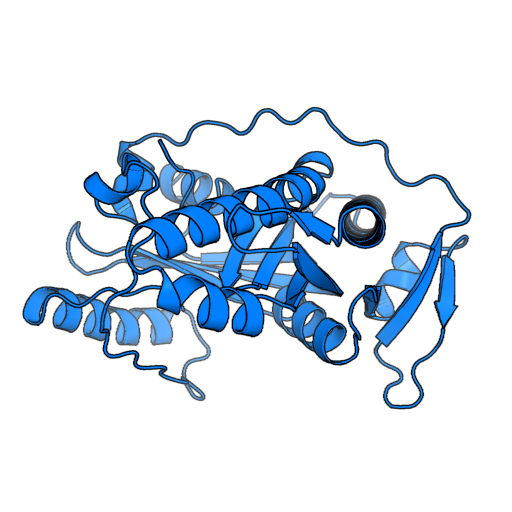6 86 LEU A C 1
ATOM 631 O O . LEU A 1 86 ? 1.535 -1.834 -8.002 1.00 98.56 86 LEU A O 1
ATOM 635 N N . PHE A 1 87 ? 3.482 -0.861 -8.595 1.00 98.06 87 PHE A N 1
ATOM 636 C CA . PHE A 1 87 ? 3.284 -0.786 -10.035 1.00 98.06 87 PHE A CA 1
ATOM 637 C C . PHE A 1 87 ? 4.435 -1.546 -10.703 1.00 98.06 87 PHE A C 1
ATOM 639 O O . PHE A 1 87 ? 5.504 -0.968 -10.923 1.00 98.06 87 PHE A O 1
ATOM 646 N N . PRO A 1 88 ? 4.261 -2.855 -10.972 1.00 97.06 88 PRO A N 1
ATOM 647 C CA . PRO A 1 88 ? 5.294 -3.677 -11.587 1.00 97.06 88 PRO A CA 1
ATOM 648 C C . PRO A 1 88 ? 5.729 -3.167 -12.957 1.00 97.06 88 PRO A C 1
ATOM 650 O O . PRO A 1 88 ? 4.899 -2.871 -13.816 1.00 97.06 88 PRO A O 1
ATOM 653 N N . ILE A 1 89 ? 7.038 -3.159 -13.184 1.00 96.19 89 ILE A N 1
ATOM 654 C CA . ILE A 1 89 ? 7.658 -2.856 -14.469 1.00 96.19 89 ILE A CA 1
ATOM 655 C C . ILE A 1 89 ? 8.169 -4.176 -15.044 1.00 96.19 89 ILE A C 1
ATOM 657 O O . ILE A 1 89 ? 9.056 -4.821 -14.481 1.00 96.19 89 ILE A O 1
ATOM 661 N N . ALA A 1 90 ? 7.566 -4.612 -16.151 1.00 91.38 90 ALA A N 1
ATOM 662 C CA . ALA A 1 90 ? 8.036 -5.784 -16.884 1.00 91.38 90 ALA A CA 1
ATOM 663 C C . ALA A 1 90 ? 9.461 -5.549 -17.416 1.00 91.38 90 ALA A C 1
ATOM 665 O O . ALA A 1 90 ? 9.848 -4.411 -17.666 1.00 91.38 90 ALA A O 1
ATOM 666 N N . SER A 1 91 ? 10.240 -6.614 -17.627 1.00 86.69 91 SER A N 1
ATOM 667 C CA . SER A 1 91 ? 11.635 -6.494 -18.089 1.00 86.69 91 SER A CA 1
ATOM 668 C C . SER A 1 91 ? 11.783 -5.810 -19.456 1.00 86.69 91 SER A C 1
ATOM 670 O O . SER A 1 91 ? 12.825 -5.227 -19.734 1.00 86.69 91 SER A O 1
ATOM 672 N N . ASP A 1 92 ? 10.756 -5.890 -20.300 1.00 85.69 92 ASP A N 1
ATOM 673 C CA . ASP A 1 92 ? 10.616 -5.201 -21.588 1.00 85.69 92 ASP A CA 1
ATOM 674 C C . ASP A 1 92 ? 9.595 -4.046 -21.536 1.00 85.69 92 ASP A C 1
ATOM 676 O O . ASP A 1 92 ? 9.211 -3.497 -22.570 1.00 85.69 92 ASP A O 1
ATOM 680 N N . GLY A 1 93 ? 9.139 -3.692 -20.333 1.00 85.94 93 GLY A N 1
ATOM 681 C CA . GLY A 1 93 ? 8.155 -2.651 -20.085 1.00 85.94 93 GLY A CA 1
ATOM 682 C C . GLY A 1 93 ? 8.750 -1.246 -20.137 1.00 85.94 93 GLY A C 1
ATOM 683 O O . GLY A 1 93 ? 9.932 -1.026 -19.884 1.00 85.94 93 GLY A O 1
ATOM 684 N N . ASP A 1 94 ? 7.894 -0.274 -20.439 1.00 92.50 94 ASP A N 1
ATOM 685 C CA . ASP A 1 94 ? 8.254 1.141 -20.421 1.00 92.50 94 ASP A CA 1
ATOM 686 C C . ASP A 1 94 ? 8.215 1.678 -18.980 1.00 92.50 94 ASP A C 1
ATOM 688 O O . ASP A 1 94 ? 7.151 1.972 -18.427 1.00 92.50 94 ASP A O 1
ATOM 692 N N . GLU A 1 95 ? 9.394 1.779 -18.365 1.00 94.06 95 GLU A N 1
ATOM 693 C CA . GLU A 1 95 ? 9.581 2.293 -17.005 1.00 94.06 95 GLU A CA 1
ATOM 694 C C . GLU A 1 95 ? 9.032 3.718 -16.833 1.00 94.06 95 GLU A C 1
ATOM 696 O O . GLU A 1 95 ? 8.435 4.025 -15.796 1.00 94.06 95 GLU A O 1
ATOM 701 N N . ALA A 1 96 ? 9.156 4.577 -17.851 1.00 93.94 96 ALA A N 1
ATOM 702 C CA . ALA A 1 96 ? 8.622 5.934 -17.803 1.00 93.94 96 ALA A CA 1
ATOM 703 C C . ALA A 1 96 ? 7.090 5.911 -17.793 1.00 93.94 96 ALA A C 1
ATOM 705 O O . ALA A 1 96 ? 6.472 6.542 -16.935 1.00 93.94 96 ALA A O 1
ATOM 706 N N . ALA A 1 97 ? 6.468 5.110 -18.661 1.00 94.69 97 ALA A N 1
ATOM 707 C CA . ALA A 1 97 ? 5.012 4.972 -18.693 1.00 94.69 97 ALA A CA 1
ATOM 708 C C . ALA A 1 97 ? 4.436 4.423 -17.374 1.00 94.69 97 ALA A C 1
ATOM 710 O O . ALA A 1 97 ? 3.380 4.873 -16.925 1.00 94.69 97 ALA A O 1
ATOM 711 N N . VAL A 1 98 ? 5.111 3.465 -16.728 1.00 96.19 98 VAL A N 1
ATOM 712 C CA . VAL A 1 98 ? 4.683 2.949 -15.413 1.00 96.19 98 VAL A CA 1
ATOM 713 C C . VAL A 1 98 ? 4.879 3.996 -14.315 1.00 96.19 98 VAL A C 1
ATOM 715 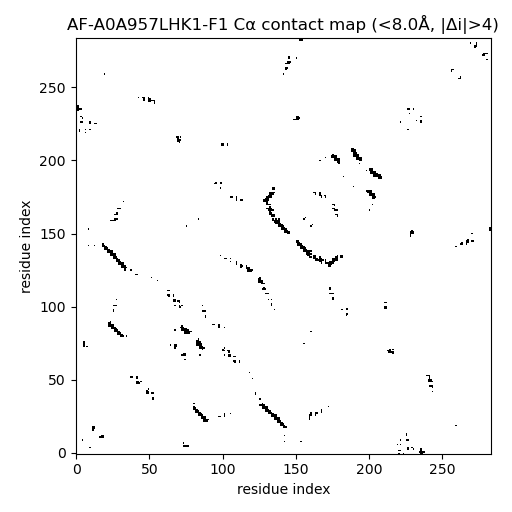O O . VAL A 1 98 ? 4.005 4.163 -13.462 1.00 96.19 98 VAL A O 1
ATOM 718 N N . THR A 1 99 ? 5.976 4.753 -14.365 1.00 96.12 99 THR A N 1
ATOM 719 C CA . THR A 1 99 ? 6.233 5.856 -13.429 1.00 96.12 99 THR A CA 1
ATOM 720 C C . THR A 1 99 ? 5.149 6.931 -13.533 1.00 96.12 99 THR A C 1
ATOM 722 O O . THR A 1 99 ? 4.605 7.353 -12.513 1.00 96.12 99 THR A O 1
ATOM 725 N N . GLU A 1 100 ? 4.751 7.310 -14.749 1.00 96.31 100 GLU A N 1
ATOM 726 C CA . GLU A 1 100 ? 3.652 8.254 -14.980 1.00 96.31 100 GLU A CA 1
ATOM 727 C C . GLU A 1 100 ? 2.327 7.772 -14.393 1.00 96.31 100 GLU A C 1
ATOM 729 O O . GLU A 1 100 ? 1.591 8.559 -13.799 1.00 96.31 100 GLU A O 1
ATOM 734 N N . ARG A 1 101 ? 2.024 6.477 -14.523 1.00 97.31 101 ARG A N 1
ATOM 735 C CA . ARG A 1 101 ? 0.816 5.871 -13.942 1.00 97.31 101 ARG A CA 1
ATOM 736 C C . ARG A 1 101 ? 0.840 5.870 -12.420 1.00 97.31 101 ARG A C 1
ATOM 738 O O . ARG A 1 101 ? -0.169 6.200 -11.801 1.00 97.31 101 ARG A O 1
ATOM 745 N N . CYS A 1 102 ? 1.988 5.557 -11.826 1.00 98.19 102 CYS A N 1
ATOM 746 C CA . CYS A 1 102 ? 2.183 5.631 -10.381 1.00 98.19 102 CYS A CA 1
ATOM 747 C C . CYS A 1 102 ? 1.964 7.063 -9.866 1.00 98.19 102 CYS A C 1
ATOM 749 O O . CYS A 1 102 ? 1.215 7.268 -8.911 1.00 98.19 102 CYS A O 1
ATOM 751 N N . VAL A 1 103 ? 2.551 8.068 -10.528 1.00 97.75 103 VAL A N 1
ATOM 752 C CA . VAL A 1 103 ? 2.348 9.483 -10.170 1.00 97.75 103 VAL A CA 1
ATOM 753 C C . VAL A 1 103 ? 0.890 9.904 -10.376 1.00 97.75 103 VAL A C 1
ATOM 755 O O . VAL A 1 103 ? 0.339 10.608 -9.535 1.00 97.75 103 VAL A O 1
ATOM 758 N N . ALA A 1 104 ? 0.225 9.427 -11.432 1.00 97.75 104 ALA A N 1
ATOM 759 C CA . ALA A 1 104 ? -1.192 9.696 -11.673 1.00 97.75 104 ALA A CA 1
ATOM 760 C C . ALA A 1 104 ? -2.101 9.142 -10.573 1.00 97.75 104 ALA A C 1
ATOM 762 O O . ALA A 1 104 ? -3.016 9.837 -10.133 1.00 97.75 104 ALA A O 1
ATOM 763 N N . ALA A 1 105 ? -1.838 7.923 -10.097 1.00 98.44 105 ALA A N 1
ATOM 764 C CA . ALA A 1 105 ? -2.563 7.350 -8.967 1.00 98.44 105 ALA A CA 1
ATOM 765 C C . ALA A 1 105 ? -2.320 8.152 -7.683 1.00 98.44 105 ALA A C 1
ATOM 767 O O . ALA A 1 105 ? -3.271 8.504 -6.992 1.00 98.44 105 ALA A O 1
ATOM 768 N N . ALA A 1 106 ? -1.063 8.496 -7.392 1.00 98.44 106 ALA A N 1
ATOM 769 C CA . ALA A 1 106 ? -0.703 9.275 -6.211 1.00 98.44 106 ALA A CA 1
ATOM 770 C C . ALA A 1 106 ? -1.348 10.672 -6.215 1.00 98.44 106 ALA A C 1
ATOM 772 O O . ALA A 1 106 ? -1.902 11.103 -5.203 1.00 98.44 106 ALA A O 1
ATOM 773 N N . GLN A 1 107 ? -1.351 11.358 -7.362 1.00 97.56 107 GLN A N 1
ATOM 774 C CA . GLN A 1 107 ? -2.003 12.659 -7.507 1.00 97.56 107 GLN A CA 1
ATOM 775 C C . GLN A 1 107 ? -3.526 12.546 -7.366 1.00 97.56 107 GLN A C 1
ATOM 777 O O . GLN A 1 107 ? -4.144 13.411 -6.743 1.00 97.56 107 GLN A O 1
ATOM 782 N N . ALA A 1 108 ? -4.142 11.489 -7.906 1.00 97.69 108 ALA A N 1
ATOM 783 C CA . ALA A 1 108 ? -5.572 11.237 -7.737 1.00 97.69 108 ALA A CA 1
ATOM 784 C C . ALA A 1 108 ? -5.935 11.008 -6.260 1.00 97.69 108 ALA A C 1
ATOM 786 O O . ALA A 1 108 ? -6.879 11.624 -5.773 1.00 97.69 108 ALA A O 1
ATOM 787 N N . ILE A 1 109 ? -5.137 10.217 -5.533 1.00 98.44 109 ILE A N 1
ATOM 788 C CA . ILE A 1 109 ? -5.271 9.978 -4.084 1.00 98.44 109 ILE A CA 1
ATOM 789 C C . ILE A 1 109 ? -5.195 11.296 -3.306 1.00 98.44 109 ILE A C 1
ATOM 791 O O . ILE A 1 109 ? -6.095 11.615 -2.527 1.00 98.44 109 ILE A O 1
ATOM 795 N N . GLN A 1 110 ? -4.143 12.083 -3.546 1.00 97.69 110 GLN A N 1
ATOM 796 C CA . GLN A 1 110 ? -3.933 13.373 -2.888 1.00 97.69 110 GLN A CA 1
ATOM 797 C C . GLN A 1 110 ? -5.102 14.331 -3.167 1.00 97.69 110 GLN A C 1
ATOM 799 O O . GLN A 1 110 ? -5.670 14.909 -2.241 1.00 97.69 110 GLN A O 1
ATOM 804 N N . THR A 1 111 ? -5.492 14.464 -4.437 1.00 96.50 111 THR A N 1
ATOM 805 C CA . THR A 1 111 ? -6.575 15.358 -4.871 1.00 96.50 111 THR A CA 1
ATOM 806 C C . THR A 1 111 ? -7.913 14.942 -4.268 1.00 96.50 111 THR A C 1
ATOM 808 O O . THR A 1 111 ? -8.660 15.795 -3.789 1.00 96.50 111 THR A O 1
ATOM 811 N N . TYR A 1 112 ? -8.211 13.639 -4.251 1.00 97.50 112 TYR A N 1
ATOM 812 C CA . TYR A 1 112 ? -9.440 13.116 -3.663 1.00 97.50 112 TYR A CA 1
ATOM 813 C C . TYR A 1 112 ? -9.540 13.496 -2.187 1.00 97.50 112 TYR A C 1
ATOM 815 O O . TYR A 1 112 ? -10.546 14.071 -1.781 1.00 97.50 112 TYR A O 1
ATOM 823 N N . MET A 1 113 ? -8.482 13.261 -1.408 1.00 97.25 113 MET A N 1
ATOM 824 C CA . MET A 1 113 ? -8.471 13.563 0.026 1.00 97.25 113 MET A CA 1
ATOM 825 C C . MET A 1 113 ? -8.480 15.059 0.337 1.00 97.25 113 MET A C 1
ATOM 827 O O . MET A 1 113 ? -9.078 15.466 1.327 1.00 97.25 113 MET A O 1
ATOM 831 N N . GLN A 1 114 ? -7.876 15.898 -0.508 1.00 94.94 114 GLN A N 1
ATOM 832 C CA . GLN A 1 114 ? -7.996 17.355 -0.376 1.00 94.94 114 GLN A CA 1
ATOM 833 C C . GLN A 1 114 ? -9.438 17.842 -0.596 1.00 94.94 114 GLN A C 1
ATOM 835 O O . GLN A 1 114 ? -9.849 18.834 0.001 1.00 94.94 114 GLN A O 1
ATOM 840 N N . GLN A 1 115 ? -10.209 17.153 -1.443 1.00 96.50 115 GLN A N 1
ATOM 841 C CA . GLN A 1 115 ? -11.607 17.485 -1.740 1.00 96.50 115 GLN A CA 1
ATOM 842 C C . GLN A 1 115 ? -12.605 16.823 -0.777 1.00 96.50 115 GLN A C 1
ATOM 844 O O . GLN A 1 115 ? -13.676 17.375 -0.543 1.00 96.50 115 GLN A O 1
ATOM 849 N N . HIS A 1 116 ? -12.251 15.666 -0.213 1.00 95.56 116 HIS A N 1
ATOM 850 C CA . HIS A 1 116 ? -13.119 14.810 0.602 1.00 95.56 116 HIS A CA 1
ATOM 851 C C . HIS A 1 116 ? -12.461 14.478 1.945 1.00 95.56 116 HIS A C 1
ATOM 853 O O . HIS A 1 116 ? -12.451 13.330 2.375 1.00 95.56 116 HIS A O 1
ATOM 859 N N . GLY A 1 117 ? -11.854 15.473 2.593 1.00 94.38 117 GLY A N 1
ATOM 860 C CA . GLY A 1 117 ? -11.208 15.300 3.898 1.00 94.38 117 GLY A CA 1
ATOM 861 C C . GLY A 1 117 ? -12.175 15.351 5.083 1.00 94.38 117 GLY A C 1
ATOM 862 O O . GLY A 1 117 ? -11.784 15.023 6.197 1.00 94.38 117 GLY A O 1
ATOM 863 N N . GLU A 1 118 ? -13.424 15.765 4.872 1.00 97.31 118 GLU A N 1
ATOM 864 C CA . GLU A 1 118 ? -14.441 15.935 5.913 1.00 97.31 118 GLU A CA 1
ATOM 865 C C . GLU A 1 118 ? -15.492 14.822 5.826 1.00 97.31 118 GLU A C 1
ATOM 867 O O . GLU A 1 118 ? -16.135 14.654 4.791 1.00 97.31 118 GLU A O 1
ATOM 872 N N . TYR A 1 119 ? -15.671 14.074 6.918 1.00 96.81 119 TYR A N 1
ATOM 873 C CA . TYR A 1 119 ? -16.606 12.951 6.996 1.00 96.81 119 TYR A CA 1
ATOM 874 C C . TYR A 1 119 ? -17.602 13.171 8.130 1.00 96.81 119 TYR A C 1
ATOM 876 O O . TYR A 1 119 ? -17.235 13.226 9.307 1.00 96.81 119 TYR A O 1
ATOM 884 N N . GLU A 1 120 ? -18.880 13.275 7.773 1.00 96.69 120 GLU A N 1
ATOM 885 C CA . GLU A 1 120 ? -19.974 13.385 8.733 1.00 96.69 120 GLU A CA 1
ATOM 886 C C . GLU A 1 120 ? -20.418 12.004 9.223 1.00 96.69 120 GLU A C 1
ATOM 888 O O . GLU A 1 120 ? -20.654 11.081 8.445 1.00 96.69 120 GLU A O 1
ATOM 893 N N . THR A 1 121 ? -20.593 11.875 10.536 1.00 95.50 121 THR A N 1
ATOM 894 C CA . THR A 1 121 ? -21.156 10.677 11.163 1.00 95.50 121 THR A CA 1
ATOM 895 C C . THR A 1 121 ? -22.246 11.049 12.158 1.00 95.50 121 THR A C 1
ATOM 897 O O . THR A 1 121 ? -22.396 12.204 12.561 1.00 95.50 121 THR A O 1
ATOM 900 N N . VAL A 1 122 ? -22.964 10.040 12.656 1.00 95.25 122 VAL A N 1
ATOM 901 C CA . VAL A 1 122 ? -23.932 10.209 13.753 1.00 95.25 122 VAL A CA 1
ATOM 902 C C . VAL A 1 122 ? -23.298 10.710 15.062 1.00 95.25 122 VAL A C 1
ATOM 904 O O . VAL A 1 122 ? -24.021 11.148 15.956 1.00 95.25 122 VAL A O 1
ATOM 907 N N . TYR A 1 123 ? -21.967 10.664 15.177 1.00 96.19 123 TYR A N 1
ATOM 908 C CA . TYR A 1 123 ? -21.199 11.061 16.360 1.00 96.19 123 TYR A CA 1
ATOM 909 C C . TYR A 1 123 ? -20.345 12.316 16.147 1.00 96.19 123 TYR A C 1
ATOM 911 O O . TYR A 1 123 ? -19.518 12.654 16.993 1.00 96.19 123 TYR A O 1
ATOM 919 N N . GLY A 1 124 ? -20.584 13.036 15.050 1.00 95.12 124 GLY A N 1
ATOM 920 C CA . GLY A 1 124 ? -19.898 14.277 14.712 1.00 95.12 124 GLY A CA 1
ATOM 921 C C . GLY A 1 124 ? -19.098 14.177 13.421 1.00 95.12 124 GLY A C 1
ATOM 922 O O . GLY A 1 124 ? -19.115 13.158 12.724 1.00 95.12 124 GLY A O 1
ATOM 923 N N . THR A 1 125 ? -18.415 15.273 13.115 1.00 97.06 125 THR A N 1
ATOM 924 C CA . THR A 1 125 ? -17.590 15.424 11.920 1.00 97.06 125 THR A CA 1
ATOM 925 C C . THR A 1 125 ? -16.138 15.106 12.242 1.00 97.06 125 THR A C 1
ATOM 927 O O . THR A 1 125 ? -15.580 15.636 13.206 1.00 97.06 125 THR A O 1
ATOM 930 N N . PHE A 1 126 ? -15.521 14.270 11.413 1.00 97.38 126 PHE A N 1
ATOM 931 C CA . PHE A 1 126 ? -14.112 13.913 11.505 1.00 97.38 126 PHE A CA 1
ATOM 932 C C . PHE A 1 126 ? -13.358 14.406 10.275 1.00 97.38 126 PHE A C 1
ATOM 934 O O . PHE A 1 126 ? -13.896 14.426 9.168 1.00 97.38 126 PHE A O 1
ATOM 941 N N . PHE A 1 127 ? -12.104 14.797 10.484 1.00 96.81 127 PHE A N 1
ATOM 942 C CA . PHE A 1 127 ? -11.237 15.313 9.434 1.00 96.81 127 PHE A CA 1
ATOM 943 C C . PHE A 1 127 ? -10.069 14.365 9.223 1.00 96.81 127 PHE A C 1
ATOM 945 O O . PHE A 1 127 ? -9.361 14.020 10.173 1.00 96.81 127 PHE A O 1
ATOM 952 N N . PHE A 1 128 ? -9.861 13.987 7.970 1.00 97.31 128 PHE A N 1
ATOM 953 C CA . PHE A 1 128 ? -8.799 13.097 7.545 1.00 97.31 128 PHE A CA 1
ATOM 954 C C . PHE A 1 128 ? -7.967 13.760 6.458 1.00 97.31 128 PHE A C 1
ATOM 956 O O . PHE A 1 128 ? -8.452 14.537 5.637 1.00 97.31 128 PHE A O 1
ATOM 963 N N . SER A 1 129 ? -6.684 13.435 6.454 1.00 97.25 129 SER A N 1
ATOM 964 C CA . SER A 1 129 ? -5.754 13.825 5.399 1.00 97.25 129 SER A CA 1
ATOM 965 C C . SER A 1 129 ? -4.816 12.663 5.129 1.00 97.25 129 SER A C 1
ATOM 967 O O . SER A 1 129 ? -4.698 11.764 5.958 1.00 97.25 129 SER A O 1
ATOM 969 N N . VAL A 1 130 ? -4.152 12.674 3.981 1.00 98.00 130 VAL A N 1
ATOM 970 C CA . VAL A 1 130 ? -3.156 11.658 3.644 1.00 98.00 130 VAL A CA 1
ATOM 971 C C . VAL A 1 130 ? -1.814 12.297 3.392 1.00 98.00 130 VAL A C 1
ATOM 973 O O . VAL A 1 130 ? -1.725 13.396 2.847 1.00 98.00 130 VAL A O 1
ATOM 976 N N . LYS A 1 131 ? -0.779 11.572 3.764 1.00 98.44 131 LYS A N 1
ATOM 977 C CA . LYS A 1 131 ? 0.594 11.799 3.365 1.00 98.44 131 LYS A CA 1
ATOM 978 C C . LYS A 1 131 ? 0.931 10.760 2.312 1.00 98.44 131 LYS A C 1
ATOM 980 O O . LYS A 1 131 ? 0.671 9.573 2.510 1.00 98.44 131 LYS A O 1
ATOM 985 N N . VAL A 1 132 ? 1.451 11.202 1.175 1.00 98.75 132 VAL A N 1
ATOM 986 C CA . VAL A 1 132 ? 1.731 10.310 0.049 1.00 98.75 132 VAL A CA 1
ATOM 987 C C . VAL A 1 132 ? 3.215 10.362 -0.269 1.00 98.75 132 VAL A C 1
ATOM 989 O O . VAL A 1 132 ? 3.752 11.425 -0.568 1.00 98.75 132 VAL A O 1
ATOM 992 N N . GLY A 1 133 ? 3.876 9.212 -0.230 1.00 98.69 133 GLY A N 1
ATOM 993 C CA . GLY A 1 133 ? 5.254 9.037 -0.670 1.00 98.69 133 GLY A CA 1
ATOM 994 C C . GLY A 1 133 ? 5.307 8.157 -1.909 1.00 98.69 133 GLY A C 1
ATOM 995 O O . GLY A 1 133 ? 4.659 7.113 -1.953 1.00 98.69 133 GLY A O 1
ATOM 996 N N . VAL A 1 134 ? 6.080 8.546 -2.921 1.00 98.69 134 VAL A N 1
ATOM 997 C CA . VAL A 1 134 ? 6.297 7.727 -4.120 1.00 98.69 134 VAL A CA 1
ATOM 998 C C . VAL A 1 134 ? 7.773 7.561 -4.432 1.00 98.69 134 VAL A C 1
ATOM 1000 O O . VAL A 1 134 ? 8.569 8.487 -4.259 1.00 98.69 134 VAL A O 1
ATOM 1003 N N . ALA A 1 135 ? 8.141 6.369 -4.888 1.00 98.25 135 ALA A N 1
ATOM 1004 C CA . ALA A 1 135 ? 9.510 6.047 -5.265 1.00 98.25 135 ALA A CA 1
ATOM 1005 C C . ALA A 1 135 ? 9.564 5.022 -6.398 1.00 98.25 135 ALA A C 1
AT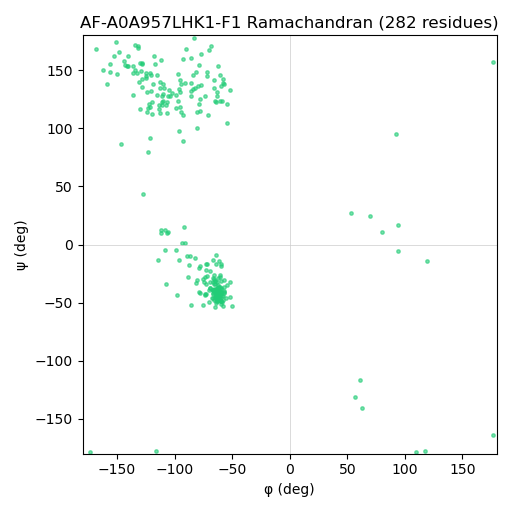OM 1007 O O . ALA A 1 135 ? 8.579 4.349 -6.704 1.00 98.25 135 ALA A O 1
ATOM 1008 N N . LEU A 1 136 ? 10.745 4.891 -6.995 1.00 97.38 136 LEU A N 1
ATOM 1009 C CA . LEU A 1 136 ? 11.066 3.875 -7.988 1.00 97.38 136 LEU A CA 1
ATOM 1010 C C . LEU A 1 136 ? 12.210 3.009 -7.453 1.00 97.38 136 LEU A C 1
ATOM 1012 O O . LEU A 1 136 ? 13.179 3.517 -6.877 1.00 97.38 136 LEU A O 1
ATOM 1016 N N . GLY A 1 137 ? 12.117 1.698 -7.644 1.00 96.62 137 GLY A N 1
ATOM 1017 C CA . GLY A 1 137 ? 13.174 0.799 -7.210 1.00 96.62 137 GLY A CA 1
ATOM 1018 C C . GLY A 1 137 ? 12.864 -0.670 -7.425 1.00 96.62 137 GLY A C 1
ATOM 1019 O O . GLY A 1 137 ? 11.945 -1.054 -8.145 1.00 96.62 137 GLY A O 1
ATOM 1020 N N . GLU A 1 138 ? 13.644 -1.494 -6.744 1.00 97.38 138 GLU A N 1
ATOM 1021 C CA . GLU A 1 138 ? 13.460 -2.933 -6.710 1.00 97.38 138 GLU A CA 1
ATOM 1022 C C . GLU A 1 138 ? 12.444 -3.296 -5.618 1.00 97.38 138 GLU A C 1
ATOM 1024 O O . GLU A 1 138 ? 12.555 -2.842 -4.476 1.00 97.38 138 GLU A O 1
ATOM 1029 N N . ALA A 1 139 ? 11.477 -4.141 -5.962 1.00 97.44 139 ALA A N 1
ATOM 1030 C CA . ALA A 1 139 ? 10.586 -4.805 -5.026 1.00 97.44 139 ALA A CA 1
ATOM 1031 C C . ALA A 1 139 ? 10.852 -6.316 -5.048 1.00 97.44 139 ALA A C 1
ATOM 1033 O O . ALA A 1 139 ? 10.702 -6.998 -6.065 1.00 97.44 139 ALA A O 1
ATOM 1034 N N . GLN A 1 140 ? 11.230 -6.844 -3.893 1.00 96.62 140 GLN A N 1
ATOM 1035 C CA . GLN A 1 140 ? 11.334 -8.268 -3.624 1.00 96.62 140 GLN A CA 1
ATOM 1036 C C . GLN A 1 140 ? 10.032 -8.738 -2.995 1.00 96.62 140 GLN A C 1
ATOM 1038 O O . GLN A 1 140 ? 9.496 -8.078 -2.106 1.00 96.62 140 GLN A O 1
ATOM 1043 N N . TRP A 1 141 ? 9.552 -9.897 -3.416 1.00 96.56 141 TRP A N 1
ATOM 1044 C CA . TRP A 1 141 ? 8.376 -10.536 -2.843 1.00 96.56 141 TRP A CA 1
ATOM 1045 C C . TRP A 1 141 ? 8.700 -11.973 -2.462 1.00 96.56 141 TRP A C 1
ATOM 1047 O O . TRP A 1 141 ? 9.595 -12.599 -3.037 1.00 96.56 141 TRP A O 1
ATOM 1057 N N . GLY A 1 142 ? 7.947 -12.507 -1.511 1.00 95.62 142 GLY A N 1
ATOM 1058 C CA . GLY A 1 142 ? 8.014 -13.918 -1.170 1.00 95.62 142 GLY A CA 1
ATOM 1059 C C . GLY A 1 142 ? 6.743 -14.416 -0.511 1.00 95.62 142 GLY A C 1
ATOM 1060 O O . GLY A 1 142 ? 5.992 -13.646 0.083 1.00 95.62 142 GLY A O 1
ATOM 1061 N N . ILE A 1 143 ? 6.516 -15.716 -0.638 1.00 94.88 143 ILE A N 1
ATOM 1062 C CA . ILE A 1 143 ? 5.449 -16.480 -0.004 1.00 94.88 143 ILE A CA 1
ATOM 1063 C C . ILE A 1 143 ? 6.115 -17.371 1.037 1.00 94.88 143 ILE A C 1
ATOM 1065 O O . ILE A 1 143 ? 7.008 -18.153 0.728 1.00 94.88 143 ILE A O 1
ATOM 1069 N N . LEU A 1 144 ? 5.681 -17.245 2.283 1.00 92.31 144 LEU A N 1
ATOM 1070 C CA . LEU A 1 144 ? 6.197 -18.004 3.412 1.00 92.31 144 LEU A CA 1
ATOM 1071 C C . LEU A 1 144 ? 5.142 -19.027 3.810 1.00 92.31 144 LEU A C 1
ATOM 1073 O O . LEU A 1 144 ? 4.023 -18.656 4.170 1.00 92.31 144 LEU A O 1
ATOM 1077 N N . SER A 1 145 ? 5.505 -20.306 3.750 1.00 88.31 145 SER A N 1
ATOM 1078 C CA . SER A 1 145 ? 4.608 -21.419 4.064 1.00 88.31 145 SER A CA 1
ATOM 1079 C C . SER A 1 145 ? 5.010 -22.118 5.362 1.00 88.31 145 SER A C 1
ATOM 1081 O O . SER A 1 145 ? 6.192 -22.363 5.613 1.00 88.31 145 SER A O 1
ATOM 1083 N N . GLY A 1 146 ? 4.017 -22.464 6.181 1.00 79.88 146 GLY A N 1
ATOM 1084 C CA . GLY A 1 146 ? 4.170 -23.400 7.290 1.00 79.88 146 GLY A CA 1
ATOM 1085 C C . GLY A 1 146 ? 4.429 -24.835 6.816 1.00 79.88 146 GLY A C 1
ATOM 1086 O O . GLY A 1 146 ? 4.333 -25.148 5.631 1.00 79.88 146 GLY A O 1
ATOM 1087 N N . GLN A 1 147 ? 4.770 -25.725 7.755 1.00 67.69 147 GLN A N 1
ATOM 1088 C CA . GLN A 1 147 ? 5.065 -27.134 7.443 1.00 67.69 147 GLN A CA 1
ATOM 1089 C C . GLN A 1 147 ? 3.819 -27.973 7.090 1.00 67.69 147 GLN A C 1
ATOM 1091 O O . GLN A 1 147 ? 3.954 -29.038 6.494 1.00 67.69 147 GLN A O 1
ATOM 1096 N N . GLU A 1 148 ? 2.614 -27.499 7.421 1.00 62.03 148 GLU A N 1
ATOM 1097 C CA . GLU A 1 148 ? 1.332 -28.128 7.072 1.00 62.03 148 GLU A CA 1
ATOM 1098 C C . GLU A 1 148 ? 0.502 -27.215 6.147 1.00 62.03 148 GLU A C 1
ATOM 1100 O O . GLU A 1 148 ? 0.921 -26.122 5.774 1.00 62.03 148 GLU A O 1
ATOM 1105 N N . THR A 1 149 ? -0.714 -27.627 5.769 1.00 55.34 149 THR A N 1
ATOM 1106 C CA . THR A 1 149 ? -1.635 -26.801 4.961 1.00 55.34 149 THR A CA 1
ATOM 1107 C C . THR A 1 149 ? -2.105 -25.519 5.659 1.00 55.34 149 THR A C 1
ATOM 1109 O O . THR A 1 149 ? -2.738 -24.690 5.007 1.00 55.34 149 THR A O 1
ATOM 1112 N N . ALA A 1 150 ? -1.818 -25.356 6.954 1.00 55.69 150 ALA A N 1
ATOM 1113 C CA . ALA A 1 150 ? -2.193 -24.200 7.756 1.00 55.69 150 ALA A CA 1
ATOM 1114 C C . ALA A 1 150 ? -1.028 -23.202 7.891 1.00 55.69 150 ALA A C 1
ATOM 1116 O O . ALA A 1 150 ? 0.070 -23.566 8.307 1.00 55.69 150 ALA A O 1
ATOM 1117 N N . GLY A 1 151 ? -1.311 -21.934 7.583 1.00 75.19 151 GLY A N 1
ATOM 1118 C CA . GLY A 1 151 ? -0.394 -20.808 7.761 1.00 75.19 151 GLY A CA 1
ATOM 1119 C C . GLY A 1 151 ? 0.437 -20.513 6.515 1.00 75.19 151 GLY A C 1
ATOM 1120 O O . GLY A 1 151 ? 1.500 -21.098 6.312 1.00 75.19 151 GLY A O 1
ATOM 1121 N N . ARG A 1 152 ? -0.033 -19.571 5.691 1.00 88.81 152 ARG A N 1
ATOM 1122 C CA . ARG A 1 152 ? 0.803 -18.883 4.703 1.00 88.81 152 ARG A CA 1
ATOM 1123 C C . ARG A 1 152 ? 0.712 -17.390 4.914 1.00 88.81 152 ARG A C 1
ATOM 1125 O O . ARG A 1 152 ? -0.347 -16.868 5.239 1.00 88.81 152 ARG A O 1
ATOM 1132 N N . THR A 1 153 ? 1.821 -16.714 4.679 1.00 92.00 153 THR A N 1
ATOM 1133 C CA . THR A 1 153 ? 1.857 -15.260 4.553 1.00 92.00 153 THR A CA 1
ATOM 1134 C C . THR A 1 153 ? 2.695 -14.895 3.340 1.00 92.00 153 THR A C 1
ATOM 1136 O O . THR A 1 153 ? 3.341 -15.746 2.728 1.00 92.00 153 THR A O 1
ATOM 1139 N N . TYR A 1 154 ? 2.689 -13.625 2.987 1.00 94.56 154 TYR A N 1
ATOM 1140 C CA . TYR A 1 154 ? 3.566 -13.068 1.976 1.00 94.56 154 TYR A CA 1
ATOM 1141 C C . TYR A 1 154 ? 4.223 -11.799 2.512 1.00 94.56 154 TYR A C 1
ATOM 1143 O O . TYR A 1 154 ? 3.836 -11.296 3.569 1.00 94.56 154 TYR A O 1
ATOM 1151 N N . TYR A 1 155 ? 5.221 -11.307 1.789 1.00 95.31 155 TYR A N 1
ATOM 1152 C CA . TYR A 1 155 ? 5.858 -10.027 2.066 1.00 95.31 155 TYR A CA 1
ATOM 1153 C C . TYR A 1 155 ? 6.244 -9.320 0.773 1.00 95.31 155 TYR A C 1
ATOM 1155 O O . TYR A 1 155 ? 6.452 -9.961 -0.262 1.00 95.31 155 TYR A O 1
ATOM 1163 N N . PHE A 1 156 ? 6.396 -8.003 0.876 1.00 96.44 156 PHE A N 1
ATOM 1164 C CA . PHE A 1 156 ? 7.062 -7.159 -0.107 1.00 96.44 156 PHE A CA 1
ATOM 1165 C C . PHE A 1 156 ? 8.103 -6.306 0.617 1.00 96.44 156 PHE A C 1
ATOM 1167 O O . PHE A 1 156 ? 7.823 -5.780 1.689 1.00 96.44 156 PHE A O 1
ATOM 1174 N N . ARG A 1 157 ? 9.305 -6.184 0.056 1.00 95.56 157 ARG A N 1
ATOM 1175 C CA . ARG A 1 157 ? 10.408 -5.392 0.625 1.00 95.56 157 ARG A CA 1
ATOM 1176 C C . ARG A 1 157 ? 11.322 -4.861 -0.471 1.00 95.56 157 ARG A C 1
ATOM 1178 O O . ARG A 1 157 ? 11.204 -5.278 -1.620 1.00 95.56 157 ARG A O 1
ATOM 1185 N N . GLY A 1 158 ? 12.290 -4.031 -0.109 1.00 96.00 158 GLY A N 1
ATOM 1186 C CA . GLY A 1 158 ? 13.309 -3.535 -1.028 1.00 96.00 158 GLY A CA 1
ATOM 1187 C C . GLY A 1 158 ? 13.135 -2.057 -1.330 1.00 96.00 158 GLY A C 1
ATOM 1188 O O . GLY A 1 158 ? 12.242 -1.389 -0.811 1.00 96.00 158 GLY A O 1
ATOM 1189 N N . THR A 1 159 ? 14.008 -1.538 -2.189 1.00 97.38 159 THR A N 1
ATOM 1190 C CA . THR A 1 159 ? 14.199 -0.094 -2.346 1.00 97.38 159 THR A CA 1
ATOM 1191 C C . THR A 1 159 ? 12.957 0.644 -2.827 1.00 97.38 159 THR A C 1
ATOM 1193 O O . THR A 1 159 ? 12.792 1.800 -2.453 1.00 97.38 159 THR A O 1
ATOM 1196 N N . ALA A 1 160 ? 12.065 0.009 -3.594 1.00 97.62 160 ALA A N 1
ATOM 1197 C CA . ALA A 1 160 ? 10.792 0.627 -3.966 1.00 97.62 160 ALA A CA 1
ATOM 1198 C C . ALA A 1 160 ? 9.920 0.905 -2.726 1.00 97.62 160 ALA A C 1
ATOM 1200 O O . ALA A 1 160 ? 9.451 2.026 -2.548 1.00 97.62 160 ALA A O 1
ATOM 1201 N N . VAL A 1 161 ? 9.767 -0.096 -1.849 1.00 97.62 161 VAL A N 1
ATOM 1202 C CA . VAL A 1 161 ? 8.948 -0.035 -0.624 1.00 97.62 161 VAL A CA 1
ATOM 1203 C C . VAL A 1 161 ? 9.586 0.888 0.416 1.00 97.62 161 VAL A C 1
ATOM 1205 O O . VAL A 1 161 ? 8.940 1.799 0.931 1.00 97.62 161 VAL A O 1
ATOM 1208 N N . ASP A 1 162 ? 10.878 0.702 0.682 1.00 96.94 162 ASP A N 1
ATOM 1209 C CA . ASP A 1 162 ? 11.583 1.445 1.729 1.00 96.94 162 ASP A CA 1
ATOM 1210 C C . ASP A 1 162 ? 11.639 2.942 1.402 1.00 96.94 162 ASP A C 1
ATOM 1212 O O . ASP A 1 162 ? 11.482 3.795 2.276 1.00 96.94 162 ASP A O 1
ATOM 1216 N N . ARG A 1 163 ? 11.846 3.287 0.125 1.00 97.94 163 ARG A N 1
ATOM 1217 C CA . ARG A 1 163 ? 12.006 4.684 -0.289 1.00 97.94 163 ARG A CA 1
ATOM 1218 C C . ARG A 1 163 ? 10.686 5.417 -0.440 1.00 97.94 163 ARG A C 1
ATOM 1220 O O . ARG A 1 163 ? 10.678 6.617 -0.185 1.00 97.94 163 ARG A O 1
ATOM 1227 N N . CYS A 1 164 ? 9.587 4.752 -0.813 1.00 98.31 164 CYS A N 1
ATOM 1228 C CA . CYS A 1 164 ? 8.282 5.416 -0.805 1.00 98.31 164 CYS A CA 1
ATOM 1229 C C . CYS A 1 164 ? 7.815 5.691 0.631 1.00 98.31 164 CYS A C 1
ATOM 1231 O O . CYS A 1 164 ? 7.299 6.774 0.890 1.00 98.31 164 CYS A O 1
ATOM 1233 N N . ALA A 1 165 ? 8.086 4.784 1.577 1.00 97.88 165 ALA A N 1
ATOM 1234 C CA . ALA A 1 165 ? 7.858 5.037 3.001 1.00 97.88 165 ALA A CA 1
ATOM 1235 C C . ALA A 1 165 ? 8.764 6.167 3.531 1.00 97.88 165 ALA A C 1
ATOM 1237 O O . ALA A 1 165 ? 8.297 7.096 4.180 1.00 97.88 165 ALA A O 1
ATOM 1238 N N . ALA A 1 166 ? 10.056 6.165 3.181 1.00 97.94 166 ALA A N 1
ATOM 1239 C CA . ALA A 1 166 ? 10.961 7.255 3.556 1.00 97.94 166 ALA A CA 1
ATOM 1240 C C . ALA A 1 166 ? 10.555 8.614 2.951 1.00 97.94 166 ALA A C 1
ATOM 1242 O O . ALA A 1 166 ? 10.726 9.640 3.603 1.00 97.94 166 ALA A O 1
ATOM 1243 N N . ALA A 1 167 ? 10.011 8.631 1.729 1.00 98.19 167 ALA A N 1
ATOM 1244 C CA . ALA A 1 167 ? 9.456 9.835 1.113 1.00 98.19 167 ALA A CA 1
ATOM 1245 C C . ALA A 1 167 ? 8.244 10.354 1.901 1.00 98.19 167 ALA A C 1
ATOM 1247 O O . ALA A 1 167 ? 8.158 11.552 2.169 1.00 98.19 167 ALA A O 1
ATOM 1248 N N . GLU A 1 168 ? 7.338 9.459 2.303 1.00 98.00 168 GLU A N 1
ATOM 1249 C CA . GLU A 1 168 ? 6.166 9.809 3.109 1.00 98.00 168 GLU A CA 1
ATOM 1250 C C . GLU A 1 168 ? 6.557 10.427 4.459 1.00 98.00 168 GLU A C 1
ATOM 1252 O O . GLU A 1 168 ? 5.942 11.408 4.858 1.00 98.00 168 GLU A O 1
ATOM 1257 N N . HIS A 1 169 ? 7.634 9.984 5.113 1.00 97.06 169 HIS A N 1
ATOM 1258 C CA . HIS A 1 169 ? 8.076 10.592 6.378 1.00 97.06 169 HIS A CA 1
ATOM 1259 C C . HIS A 1 169 ? 8.414 12.094 6.284 1.00 97.06 169 HIS A C 1
ATOM 1261 O O . HIS A 1 169 ? 8.456 12.778 7.308 1.00 97.06 169 HIS A O 1
ATOM 1267 N N . HIS A 1 170 ? 8.652 12.622 5.079 1.00 97.44 170 HIS A N 1
ATOM 1268 C CA . HIS A 1 170 ? 8.857 14.053 4.835 1.00 97.44 170 HIS A CA 1
ATOM 1269 C C . HIS A 1 170 ? 7.570 14.807 4.448 1.00 97.44 170 HIS A C 1
ATOM 1271 O O . HIS A 1 170 ? 7.611 16.008 4.168 1.00 97.44 170 HIS A O 1
ATOM 1277 N N . ALA A 1 171 ? 6.431 14.120 4.399 1.00 97.25 171 ALA A N 1
ATOM 1278 C CA . ALA A 1 171 ? 5.137 14.661 4.020 1.00 97.25 171 ALA A CA 1
ATOM 1279 C C . ALA A 1 171 ? 4.363 15.176 5.245 1.00 97.25 171 ALA A C 1
ATOM 1281 O O . ALA A 1 171 ? 4.286 14.534 6.295 1.00 97.25 171 ALA A O 1
ATOM 1282 N N . ASN A 1 172 ? 3.711 16.324 5.091 1.00 95.94 172 ASN A N 1
ATOM 1283 C CA . ASN A 1 172 ? 2.613 16.742 5.960 1.00 95.94 172 ASN A CA 1
ATOM 1284 C C . ASN A 1 172 ? 1.276 16.250 5.394 1.00 95.94 172 ASN A C 1
ATOM 1286 O O . ASN A 1 172 ? 1.192 15.814 4.247 1.00 95.94 172 ASN A O 1
ATOM 1290 N N . GLY A 1 173 ? 0.205 16.346 6.185 1.00 96.12 173 GLY A N 1
ATOM 1291 C CA . GLY A 1 173 ? -1.139 16.025 5.704 1.00 96.12 173 GLY A CA 1
ATOM 1292 C C . GLY A 1 173 ? -1.488 16.827 4.445 1.00 96.12 173 GLY A C 1
ATOM 1293 O O . GLY A 1 173 ? -1.483 18.057 4.467 1.00 96.12 173 GLY A O 1
ATOM 1294 N N . GLY A 1 174 ? -1.780 16.120 3.355 1.00 96.44 174 GLY A N 1
ATOM 1295 C CA . GLY A 1 174 ? -2.061 16.677 2.033 1.00 96.44 174 GLY A CA 1
ATOM 1296 C C . GLY A 1 174 ? -0.852 16.764 1.095 1.00 96.44 174 GLY A C 1
ATOM 1297 O O . GLY A 1 174 ? -1.053 17.110 -0.069 1.00 96.44 174 GLY A O 1
ATOM 1298 N N . ASP A 1 175 ? 0.364 16.448 1.549 1.00 97.81 175 ASP A N 1
ATOM 1299 C CA . ASP A 1 175 ? 1.574 16.460 0.720 1.00 97.81 175 ASP A CA 1
ATOM 1300 C C . ASP A 1 175 ? 1.716 15.183 -0.124 1.00 97.81 175 ASP A C 1
ATOM 1302 O O . ASP A 1 175 ? 1.360 14.079 0.296 1.00 97.81 175 ASP A O 1
ATOM 1306 N N . LEU A 1 176 ? 2.321 15.349 -1.303 1.00 98.44 176 LEU A N 1
ATOM 1307 C CA . LEU A 1 176 ? 2.825 14.270 -2.147 1.00 98.44 176 LEU A CA 1
ATOM 1308 C C . LEU A 1 176 ? 4.329 14.463 -2.329 1.00 98.44 176 LEU A C 1
ATOM 1310 O O . LEU A 1 176 ? 4.775 15.421 -2.966 1.00 98.44 176 LEU A O 1
ATOM 1314 N N . ILE A 1 177 ? 5.111 13.554 -1.760 1.00 98.56 177 ILE A N 1
ATOM 1315 C CA . ILE A 1 177 ? 6.570 13.563 -1.805 1.00 98.56 177 ILE A CA 1
ATOM 1316 C C . ILE A 1 177 ? 7.046 12.488 -2.775 1.00 98.56 177 ILE A C 1
ATOM 1318 O O . ILE A 1 177 ? 6.662 11.326 -2.682 1.00 98.56 177 ILE A O 1
ATOM 1322 N N . MET A 1 178 ? 7.904 12.878 -3.711 1.00 97.88 178 MET A N 1
ATOM 1323 C CA . MET A 1 178 ? 8.487 11.988 -4.707 1.00 97.88 178 MET A CA 1
ATOM 1324 C C . MET A 1 178 ? 9.981 11.822 -4.477 1.00 97.88 178 MET A C 1
ATOM 1326 O O . MET A 1 178 ? 10.701 12.792 -4.222 1.00 97.88 178 MET A O 1
ATOM 1330 N N . ALA A 1 179 ? 10.469 10.600 -4.647 1.00 97.31 179 ALA A N 1
ATOM 1331 C CA . ALA A 1 179 ? 11.891 10.335 -4.762 1.00 97.31 179 ALA A CA 1
ATOM 1332 C C . ALA A 1 179 ? 12.456 10.966 -6.048 1.00 97.31 179 ALA A C 1
ATOM 1334 O O . ALA A 1 179 ? 11.850 10.900 -7.123 1.00 97.31 179 ALA A O 1
ATOM 1335 N N . ARG A 1 180 ? 13.607 11.638 -5.937 1.00 94.00 180 ARG A N 1
ATOM 1336 C CA . ARG A 1 180 ? 14.134 12.527 -6.988 1.00 94.00 180 ARG A CA 1
ATOM 1337 C C . ARG A 1 180 ? 14.391 11.818 -8.319 1.00 94.00 180 ARG A C 1
ATOM 1339 O O . ARG A 1 180 ? 14.249 12.442 -9.364 1.00 94.00 180 ARG A O 1
ATOM 1346 N N . GLU A 1 181 ? 14.745 10.542 -8.314 1.00 90.81 181 GLU A N 1
ATOM 1347 C CA . GLU A 1 181 ? 14.956 9.734 -9.521 1.00 90.81 181 GLU A CA 1
ATOM 1348 C C . GLU A 1 181 ? 13.707 9.627 -10.402 1.00 90.81 181 GLU A C 1
ATOM 1350 O O . GLU A 1 181 ? 13.830 9.527 -11.622 1.00 90.81 181 GLU A O 1
ATOM 1355 N N . MET A 1 182 ? 12.507 9.728 -9.818 1.00 93.88 182 MET A N 1
ATOM 1356 C CA . MET A 1 182 ? 11.264 9.713 -10.591 1.00 93.88 182 MET A CA 1
ATOM 1357 C C . MET A 1 182 ? 11.155 10.941 -11.501 1.00 93.88 182 MET A C 1
ATOM 1359 O O . MET A 1 182 ? 10.547 10.862 -12.565 1.00 93.88 182 MET A O 1
ATOM 1363 N N . MET A 1 183 ? 11.805 12.059 -11.148 1.00 92.06 183 MET A N 1
ATOM 1364 C CA . MET A 1 183 ? 11.838 13.268 -11.981 1.00 92.06 183 MET A CA 1
ATOM 1365 C C . MET A 1 183 ? 12.455 13.000 -13.353 1.00 92.06 183 MET A C 1
ATOM 1367 O O . MET A 1 183 ? 11.996 13.545 -14.353 1.00 92.06 183 MET A O 1
ATOM 1371 N N . THR A 1 184 ? 13.489 12.157 -13.414 1.00 89.62 184 THR A N 1
ATOM 1372 C CA . THR A 1 184 ? 14.158 11.824 -14.677 1.00 89.62 184 THR A CA 1
ATOM 1373 C C . THR A 1 184 ? 13.230 11.049 -15.605 1.00 89.62 184 THR A C 1
ATOM 1375 O O . THR A 1 184 ? 13.205 11.326 -16.800 1.00 89.62 184 THR A O 1
ATOM 1378 N N . MET A 1 185 ? 12.432 10.134 -15.051 1.00 89.75 185 MET A N 1
ATOM 1379 C CA . MET A 1 185 ? 11.462 9.339 -15.811 1.00 89.75 185 MET A CA 1
ATOM 1380 C C . MET A 1 185 ? 10.254 10.166 -16.259 1.00 89.75 185 MET A C 1
ATOM 1382 O O . MET A 1 185 ? 9.721 9.952 -17.342 1.00 89.75 185 MET A O 1
ATOM 1386 N N . MET A 1 186 ? 9.842 11.138 -15.445 1.00 90.12 186 MET A N 1
ATOM 1387 C CA . MET A 1 186 ? 8.699 12.003 -15.735 1.00 90.12 186 MET A CA 1
ATOM 1388 C C . MET A 1 186 ? 9.008 13.121 -16.743 1.00 90.12 186 MET A C 1
ATOM 1390 O O . MET A 1 186 ? 8.074 13.679 -17.320 1.00 90.12 186 MET A O 1
ATOM 1394 N N . GLY A 1 187 ? 10.280 13.461 -16.964 1.00 85.81 187 GLY A N 1
ATOM 1395 C CA . GLY A 1 187 ? 10.680 14.508 -17.904 1.00 85.81 187 GLY A CA 1
ATOM 1396 C C . GLY A 1 187 ? 10.164 15.902 -17.518 1.00 85.81 187 GLY A C 1
ATOM 1397 O O . GLY A 1 187 ? 10.173 16.291 -16.351 1.00 85.81 187 GLY A O 1
ATOM 1398 N N . GLU A 1 188 ? 9.747 16.686 -18.514 1.00 87.75 188 GLU A N 1
ATOM 1399 C CA . GLU A 1 188 ? 9.196 18.031 -18.305 1.00 87.75 188 GLU A CA 1
ATOM 1400 C C . GLU A 1 188 ? 7.736 17.996 -17.807 1.00 87.75 188 GLU A C 1
ATOM 1402 O O . GLU A 1 188 ? 7.028 16.995 -17.928 1.00 87.75 188 GLU A O 1
ATOM 1407 N N . GLY A 1 189 ? 7.257 19.124 -17.272 1.00 89.50 189 GLY A N 1
ATOM 1408 C CA . GLY A 1 189 ? 5.855 19.290 -16.867 1.00 89.50 189 GLY A CA 1
ATOM 1409 C C . GLY A 1 189 ? 5.557 18.997 -15.394 1.00 89.50 189 GLY A C 1
ATOM 1410 O O . GLY A 1 189 ? 4.397 18.808 -15.034 1.00 89.50 189 GLY A O 1
ATOM 1411 N N . LEU A 1 190 ? 6.587 18.968 -14.545 1.00 93.81 190 LEU A N 1
ATOM 1412 C CA . LEU A 1 190 ? 6.457 18.875 -13.093 1.00 93.81 190 LEU A CA 1
ATOM 1413 C C . LEU A 1 190 ? 6.893 20.179 -12.430 1.00 93.81 190 LEU A C 1
ATOM 1415 O O . LEU A 1 190 ? 8.009 20.653 -12.652 1.00 93.81 190 LEU A O 1
ATOM 1419 N N . VAL A 1 191 ? 6.031 20.729 -11.581 1.00 95.75 191 VAL A N 1
ATOM 1420 C CA . VAL A 1 191 ? 6.379 21.811 -10.660 1.00 95.75 191 VAL A CA 1
ATOM 1421 C C . VAL A 1 191 ? 6.632 21.176 -9.304 1.00 95.75 191 VAL A C 1
ATOM 1423 O O . VAL A 1 191 ? 5.736 20.569 -8.716 1.00 95.75 191 VAL A O 1
ATOM 1426 N N . VAL A 1 192 ? 7.864 21.301 -8.817 1.00 96.25 192 VAL A N 1
ATOM 1427 C CA . VAL A 1 192 ? 8.293 20.683 -7.561 1.00 96.25 192 VAL A CA 1
ATOM 1428 C C . VAL A 1 192 ? 8.967 21.686 -6.640 1.00 96.25 192 VAL A C 1
ATOM 1430 O O . VAL A 1 192 ? 9.633 22.620 -7.088 1.00 96.25 192 VAL A O 1
ATOM 1433 N N . GLU A 1 193 ? 8.828 21.452 -5.343 1.00 96.81 193 GLU A N 1
ATOM 1434 C CA . GLU A 1 193 ? 9.546 22.157 -4.288 1.00 96.81 193 GLU A CA 1
ATOM 1435 C C . GLU A 1 193 ? 10.651 21.244 -3.735 1.00 96.81 193 GLU A C 1
ATOM 1437 O O . GLU A 1 193 ? 10.434 20.060 -3.467 1.00 96.81 193 GLU A O 1
ATOM 1442 N N . THR A 1 194 ? 11.866 21.779 -3.581 1.00 95.38 194 THR A N 1
ATOM 1443 C CA . THR A 1 194 ? 12.962 21.037 -2.940 1.00 95.38 194 THR A CA 1
ATOM 1444 C C . THR A 1 194 ? 12.840 21.155 -1.429 1.00 95.38 194 THR A C 1
ATOM 1446 O O . THR A 1 194 ? 12.641 22.250 -0.908 1.00 95.38 194 THR A O 1
ATOM 1449 N N . LEU A 1 195 ? 12.997 20.035 -0.730 1.00 94.75 195 LEU A N 1
ATOM 1450 C CA . LEU A 1 195 ? 12.950 19.996 0.725 1.00 94.75 195 LEU A CA 1
ATOM 1451 C C . LEU A 1 195 ? 14.291 20.456 1.307 1.00 94.75 195 LEU A C 1
ATOM 1453 O O . LEU A 1 195 ? 15.351 20.046 0.843 1.00 94.75 195 LEU A O 1
ATOM 1457 N N . SER A 1 196 ? 14.268 21.292 2.346 1.00 89.19 196 SER A N 1
ATOM 1458 C CA . SER A 1 196 ? 15.497 21.792 2.982 1.00 89.19 196 SER A CA 1
ATOM 1459 C C . SER A 1 196 ? 16.270 20.721 3.756 1.00 89.19 196 SER A C 1
ATOM 1461 O O . SER A 1 196 ? 17.462 20.877 3.999 1.00 89.19 196 SER A O 1
ATOM 1463 N N . GLU A 1 197 ? 15.588 19.656 4.174 1.00 90.06 197 GLU A N 1
ATOM 1464 C CA . GLU A 1 197 ? 16.133 18.605 5.041 1.00 90.06 197 GLU A CA 1
ATOM 1465 C C . GLU A 1 197 ? 16.833 17.485 4.261 1.00 90.06 197 GLU A C 1
ATOM 1467 O O . GLU A 1 197 ? 17.599 16.714 4.837 1.00 90.06 197 GLU A O 1
ATOM 1472 N N . THR A 1 198 ? 16.572 17.371 2.955 1.00 92.69 198 THR A N 1
ATOM 1473 C CA . THR A 1 198 ? 17.040 16.251 2.135 1.00 92.69 198 THR A CA 1
ATOM 1474 C C . THR A 1 198 ? 17.065 16.597 0.652 1.00 92.69 198 THR A C 1
ATOM 1476 O O . THR A 1 198 ? 16.128 17.173 0.105 1.00 92.69 198 THR A O 1
ATOM 1479 N N . GLU A 1 199 ? 18.124 16.171 -0.035 1.00 92.94 199 GLU A N 1
ATOM 1480 C CA . GLU A 1 199 ? 18.206 16.260 -1.494 1.00 92.94 199 GLU A CA 1
ATOM 1481 C C . GLU A 1 199 ? 17.585 15.043 -2.191 1.00 92.94 199 GLU A C 1
ATOM 1483 O O . GLU A 1 199 ? 17.416 15.067 -3.405 1.00 92.94 199 GLU A O 1
ATOM 1488 N N . GLN A 1 200 ? 17.227 13.976 -1.471 1.00 96.06 200 GLN A N 1
ATOM 1489 C CA . GLN A 1 200 ? 16.741 12.730 -2.084 1.00 96.06 200 GLN A CA 1
ATOM 1490 C C . GLN A 1 200 ? 15.275 12.795 -2.518 1.00 96.06 200 GLN A C 1
ATOM 1492 O O . GLN A 1 200 ? 14.852 12.011 -3.368 1.00 96.06 200 GLN A O 1
ATOM 1497 N N . PHE A 1 201 ? 14.516 13.735 -1.958 1.00 97.81 201 PHE A N 1
ATOM 1498 C CA . PHE A 1 201 ? 13.080 13.855 -2.159 1.00 97.81 201 PHE A CA 1
ATOM 1499 C C . PHE A 1 201 ? 12.697 15.273 -2.585 1.00 97.81 201 PHE A C 1
ATOM 1501 O O . PHE A 1 201 ? 13.414 16.246 -2.329 1.00 97.81 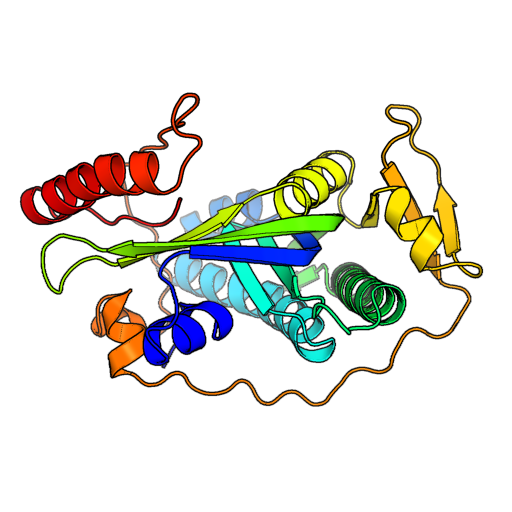201 PHE A O 1
ATOM 1508 N N . VAL A 1 202 ? 11.557 15.383 -3.258 1.00 97.56 202 VAL A N 1
ATOM 1509 C CA . VAL A 1 202 ? 10.933 16.646 -3.664 1.00 97.56 202 VAL A CA 1
ATOM 1510 C C . VAL A 1 202 ? 9.436 16.580 -3.393 1.00 97.56 202 VAL A C 1
ATOM 1512 O O . VAL A 1 202 ? 8.834 15.517 -3.519 1.00 97.56 202 VAL A O 1
ATOM 1515 N N . ARG A 1 203 ? 8.816 17.709 -3.056 1.00 98.12 203 ARG A N 1
ATOM 1516 C CA . ARG A 1 203 ? 7.355 17.806 -2.979 1.00 98.12 203 ARG A CA 1
ATOM 1517 C C . ARG A 1 203 ? 6.803 18.117 -4.364 1.00 98.12 203 ARG A C 1
ATOM 1519 O O . ARG A 1 203 ? 7.243 19.075 -5.000 1.00 98.12 203 ARG A O 1
ATOM 1526 N N . LEU A 1 204 ? 5.843 17.324 -4.830 1.00 97.38 204 LEU A N 1
ATOM 1527 C CA . LEU A 1 204 ? 5.104 17.618 -6.053 1.00 97.38 204 LEU A CA 1
ATOM 1528 C C . LEU A 1 204 ? 4.041 18.678 -5.763 1.00 97.38 204 LEU A C 1
ATOM 1530 O O . LEU A 1 204 ? 3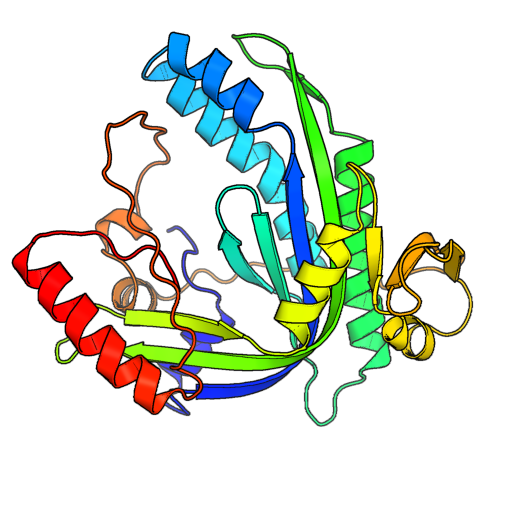.157 18.460 -4.937 1.00 97.38 204 LEU A O 1
ATOM 1534 N N . MET A 1 205 ? 4.126 19.809 -6.460 1.00 96.56 205 MET A N 1
ATOM 1535 C CA . MET A 1 205 ? 3.172 20.912 -6.324 1.00 96.56 205 MET A CA 1
ATOM 1536 C C . MET A 1 205 ? 2.113 20.866 -7.419 1.00 96.56 205 MET A C 1
ATOM 1538 O O . MET A 1 205 ? 0.933 21.077 -7.156 1.00 96.56 205 MET A O 1
ATOM 1542 N N . GLU A 1 206 ? 2.536 20.603 -8.655 1.00 93.94 206 GLU A N 1
ATOM 1543 C CA . GLU A 1 206 ? 1.649 20.602 -9.813 1.00 93.94 206 GLU A CA 1
ATOM 1544 C C . GLU A 1 206 ? 2.216 19.726 -10.934 1.00 93.94 206 GLU A C 1
ATOM 1546 O O . GLU A 1 206 ? 3.431 19.642 -11.132 1.00 93.94 206 GLU A O 1
ATOM 1551 N N . VAL A 1 207 ? 1.317 19.118 -11.708 1.00 93.38 207 VAL A N 1
ATOM 1552 C CA . VAL A 1 207 ? 1.635 18.473 -12.984 1.00 93.38 207 VAL A CA 1
ATOM 1553 C C . VAL A 1 207 ? 0.972 19.283 -14.094 1.00 93.38 207 VAL A C 1
ATOM 1555 O O . VAL A 1 207 ? -0.251 19.335 -14.184 1.00 93.38 207 VAL A O 1
ATOM 1558 N N . THR A 1 208 ? 1.773 19.932 -14.939 1.00 92.38 208 THR A N 1
ATOM 1559 C CA . THR A 1 208 ? 1.294 20.877 -15.970 1.00 92.38 208 THR A CA 1
ATOM 1560 C C . THR A 1 208 ? 1.014 20.215 -17.318 1.00 92.38 208 THR A C 1
ATOM 1562 O O . THR A 1 208 ? 0.613 20.873 -18.280 1.00 92.38 208 THR A O 1
ATOM 1565 N N . ARG A 1 209 ? 1.210 18.898 -17.397 1.00 90.50 209 ARG A N 1
ATOM 1566 C CA . ARG A 1 209 ? 0.921 18.067 -18.567 1.00 90.50 209 ARG A CA 1
ATOM 1567 C C . ARG A 1 209 ? -0.157 17.031 -18.240 1.00 90.50 209 ARG A C 1
ATOM 1569 O O . ARG A 1 209 ? -0.297 16.652 -17.080 1.00 90.50 209 ARG A O 1
ATOM 1576 N N . PRO A 1 210 ? -0.907 16.535 -19.238 1.00 89.81 210 PRO A N 1
ATOM 1577 C CA . PRO A 1 210 ? -1.861 15.465 -18.994 1.00 89.81 210 PRO A CA 1
ATOM 1578 C C . PRO A 1 210 ? -1.134 14.198 -18.531 1.00 89.81 210 PRO A C 1
ATOM 1580 O O . PRO A 1 210 ? -0.159 13.769 -19.153 1.00 89.81 210 PRO A O 1
ATOM 1583 N N . LEU A 1 211 ? -1.632 13.604 -17.449 1.00 92.38 211 LEU A N 1
ATOM 1584 C CA . LEU A 1 211 ? -1.231 12.275 -17.003 1.00 92.38 211 LEU A CA 1
ATOM 1585 C C . LEU A 1 211 ? -2.041 11.185 -17.718 1.00 92.38 211 LEU A C 1
ATOM 1587 O O . LEU A 1 211 ? -3.116 11.474 -18.260 1.00 92.38 211 LEU A O 1
ATOM 1591 N N . PRO A 1 212 ? -1.548 9.932 -17.733 1.00 93.75 212 PRO A N 1
ATOM 1592 C CA . PRO A 1 212 ? -2.262 8.818 -18.336 1.00 93.75 212 PRO A CA 1
ATOM 1593 C C . PRO A 1 212 ? -3.699 8.705 -17.821 1.00 93.75 212 PRO A C 1
ATOM 1595 O O . PRO A 1 212 ? -3.955 8.729 -16.614 1.00 93.75 212 PRO A O 1
ATOM 1598 N N . ALA A 1 213 ? -4.640 8.544 -18.752 1.00 91.88 213 ALA A N 1
ATOM 1599 C CA . ALA A 1 213 ? -6.038 8.335 -18.411 1.00 91.88 213 ALA A CA 1
ATOM 1600 C C . ALA A 1 213 ? -6.216 7.059 -17.576 1.00 91.88 213 ALA A C 1
ATOM 1602 O O . ALA A 1 213 ? -5.526 6.052 -17.793 1.00 91.88 213 ALA A O 1
ATOM 1603 N N . VAL A 1 214 ? -7.182 7.117 -16.656 1.00 92.38 214 VAL A N 1
ATOM 1604 C CA . VAL A 1 214 ? -7.608 5.967 -15.860 1.00 92.38 214 VAL A CA 1
ATOM 1605 C C . VAL A 1 214 ? -8.069 4.828 -16.765 1.00 92.38 214 VAL A C 1
ATOM 1607 O O . VAL A 1 214 ? -8.704 5.035 -17.802 1.00 92.38 214 VAL A O 1
ATOM 1610 N N . GLN A 1 215 ? -7.747 3.611 -16.360 1.00 89.81 215 GLN A N 1
ATOM 1611 C CA . GLN A 1 215 ? -8.195 2.386 -16.995 1.00 89.81 215 GLN A CA 1
ATOM 1612 C C . GLN A 1 215 ? -9.431 1.867 -16.267 1.00 89.81 215 GLN A C 1
ATOM 1614 O O . GLN A 1 215 ? -9.516 1.909 -15.040 1.00 89.81 215 GLN A O 1
ATOM 1619 N N . THR A 1 216 ? -10.397 1.336 -17.016 1.00 80.88 216 THR A N 1
ATOM 1620 C CA . THR A 1 216 ? -11.484 0.569 -16.408 1.00 80.88 216 THR A CA 1
ATOM 1621 C C . THR A 1 216 ? -10.917 -0.752 -15.912 1.00 80.88 216 THR A C 1
ATOM 1623 O O . THR A 1 216 ? -10.538 -1.603 -16.717 1.00 80.88 216 THR A O 1
ATOM 1626 N N . VAL A 1 217 ? -10.871 -0.930 -14.594 1.00 77.44 217 VAL A N 1
ATOM 1627 C CA . VAL A 1 217 ? -10.398 -2.169 -13.979 1.00 77.44 217 VAL A CA 1
ATOM 1628 C C . VAL A 1 217 ? -11.562 -2.883 -13.319 1.00 77.44 217 VAL A C 1
ATOM 1630 O O . VAL A 1 217 ? -12.243 -2.340 -12.457 1.00 77.44 217 VAL A O 1
ATOM 1633 N N . GLN A 1 218 ? -11.789 -4.125 -13.740 1.00 74.50 218 GLN A N 1
ATOM 1634 C CA . GLN A 1 218 ? -12.597 -5.068 -12.982 1.00 74.50 218 GLN A CA 1
ATOM 1635 C C . GLN A 1 218 ? -11.653 -5.870 -12.098 1.00 74.50 218 GLN A C 1
ATOM 1637 O O . GLN A 1 218 ? -10.845 -6.657 -12.599 1.00 74.50 218 GLN A O 1
ATOM 1642 N N . LEU A 1 219 ? -11.747 -5.650 -10.786 1.00 75.81 219 LEU A N 1
ATOM 1643 C CA . LEU A 1 219 ? -11.059 -6.492 -9.819 1.00 75.81 219 LEU A CA 1
ATOM 1644 C C . LEU A 1 219 ? -11.547 -7.928 -9.999 1.00 75.81 219 LEU A C 1
ATOM 1646 O O . LEU A 1 219 ? -12.746 -8.203 -9.967 1.00 75.81 219 LEU A O 1
ATOM 1650 N N . ARG A 1 220 ? -10.606 -8.839 -10.240 1.00 80.75 220 ARG A N 1
ATOM 1651 C CA . ARG A 1 220 ? -10.916 -10.261 -10.364 1.00 80.75 220 ARG A CA 1
ATOM 1652 C C . ARG A 1 220 ? -11.214 -10.804 -8.976 1.00 80.75 220 ARG A C 1
ATOM 1654 O O . ARG A 1 220 ? -10.396 -10.645 -8.071 1.00 80.75 220 ARG A O 1
ATOM 1661 N N . GLU A 1 221 ? -12.355 -11.466 -8.823 1.00 84.62 221 GLU A N 1
ATOM 1662 C CA . GLU A 1 221 ? -12.615 -12.228 -7.607 1.00 84.62 221 GLU A CA 1
ATOM 1663 C C . GLU A 1 221 ? -11.579 -13.358 -7.491 1.00 84.62 221 GLU A C 1
ATOM 1665 O O . GLU A 1 221 ? -11.383 -14.107 -8.457 1.00 84.62 221 GLU A O 1
ATOM 1670 N N . PRO A 1 222 ? -10.884 -13.483 -6.348 1.00 85.94 222 PRO A N 1
ATOM 1671 C CA . PRO A 1 222 ? -9.883 -14.519 -6.193 1.00 85.94 222 PRO A CA 1
ATOM 1672 C C . PRO A 1 222 ? -10.539 -15.896 -6.071 1.00 85.94 222 PRO A C 1
ATOM 1674 O O . PRO A 1 222 ? -11.632 -16.045 -5.526 1.00 85.94 222 PRO A O 1
ATOM 1677 N N . VAL A 1 223 ? -9.844 -16.928 -6.553 1.00 90.06 223 VAL A N 1
ATOM 1678 C CA . VAL A 1 223 ? -10.273 -18.321 -6.373 1.00 90.06 223 VAL A CA 1
ATOM 1679 C C . VAL A 1 223 ? -10.227 -18.651 -4.881 1.00 90.06 223 VAL A C 1
ATOM 1681 O O . VAL A 1 223 ? -9.180 -18.512 -4.242 1.00 90.06 223 VAL A O 1
ATOM 1684 N N . ARG A 1 224 ? -11.362 -19.082 -4.319 1.00 89.31 224 ARG A N 1
ATOM 1685 C CA . ARG A 1 224 ? -11.538 -19.263 -2.869 1.00 89.31 224 ARG A CA 1
ATOM 1686 C C . ARG A 1 224 ? -10.516 -20.222 -2.275 1.00 89.31 224 ARG A C 1
ATOM 1688 O O . ARG A 1 224 ? -9.983 -19.946 -1.207 1.00 89.31 224 ARG A O 1
ATOM 1695 N N . GLU A 1 225 ? -10.201 -21.310 -2.971 1.00 89.38 225 GLU A N 1
ATOM 1696 C CA . GLU A 1 225 ? -9.208 -22.297 -2.539 1.00 89.38 225 GLU A CA 1
ATOM 1697 C C . GLU A 1 225 ? -7.802 -21.694 -2.420 1.00 89.38 225 GLU A C 1
ATOM 1699 O O . GLU A 1 225 ? -7.065 -22.038 -1.497 1.00 89.38 225 GLU A O 1
ATOM 1704 N N . LEU A 1 226 ? -7.439 -20.768 -3.314 1.00 90.31 226 LEU A N 1
ATOM 1705 C CA . LEU A 1 226 ? -6.151 -20.074 -3.259 1.00 90.31 226 LEU A CA 1
ATOM 1706 C C . LEU A 1 226 ? -6.124 -19.054 -2.119 1.00 90.31 226 LEU A C 1
ATOM 1708 O O . LEU A 1 226 ? -5.151 -18.996 -1.373 1.00 90.31 226 LEU A O 1
ATOM 1712 N N . ALA A 1 227 ? -7.197 -18.280 -1.940 1.00 90.12 227 ALA A N 1
ATOM 1713 C CA . ALA A 1 227 ? -7.294 -17.306 -0.851 1.00 90.12 227 ALA A CA 1
ATOM 1714 C C . ALA A 1 227 ? -7.305 -17.982 0.535 1.00 90.12 227 ALA A C 1
ATOM 1716 O O . ALA A 1 227 ? -6.641 -17.520 1.466 1.00 90.12 227 ALA A O 1
ATOM 1717 N N . ALA A 1 228 ? -7.988 -19.126 0.656 1.00 89.81 228 ALA A N 1
ATOM 1718 C CA . ALA A 1 228 ? -8.054 -19.929 1.879 1.00 89.81 228 ALA A CA 1
ATOM 1719 C C . ALA A 1 228 ? -6.704 -20.553 2.273 1.00 89.81 228 ALA A C 1
ATOM 1721 O O . ALA A 1 228 ? -6.543 -21.034 3.393 1.00 89.81 228 ALA A O 1
ATOM 1722 N N . ALA A 1 229 ? -5.715 -20.538 1.373 1.00 89.19 229 ALA A N 1
ATOM 1723 C CA . ALA A 1 229 ? -4.358 -20.964 1.685 1.00 89.19 229 ALA A CA 1
ATOM 1724 C C . ALA A 1 229 ? -3.605 -19.958 2.577 1.00 89.19 229 ALA A C 1
ATOM 1726 O O . ALA A 1 229 ? -2.642 -20.363 3.229 1.00 89.19 229 ALA A O 1
ATOM 1727 N N . PHE A 1 230 ? -4.028 -18.685 2.596 1.00 89.56 230 PHE A N 1
ATOM 1728 C CA . PHE A 1 230 ? -3.404 -17.580 3.341 1.00 89.56 230 PHE A CA 1
ATOM 1729 C C . PHE A 1 230 ? -4.222 -17.139 4.559 1.00 89.56 230 PHE A C 1
ATOM 1731 O O . PHE A 1 230 ? -3.657 -16.778 5.588 1.00 89.56 230 PHE A O 1
ATOM 1738 N N . HIS A 1 231 ? -5.551 -17.195 4.471 1.00 86.19 231 HIS A N 1
ATOM 1739 C CA . HIS A 1 231 ? -6.443 -16.778 5.553 1.00 86.19 231 HIS A CA 1
ATOM 1740 C C . HIS A 1 231 ? -7.489 -17.845 5.865 1.00 86.19 231 HIS A C 1
ATOM 1742 O O . HIS A 1 231 ? -7.844 -18.653 5.010 1.00 86.19 231 HIS A O 1
ATOM 1748 N N . SER A 1 232 ? -8.018 -17.822 7.094 1.00 83.31 232 SER A N 1
ATOM 1749 C CA . SER A 1 232 ? -9.146 -18.683 7.462 1.00 83.31 232 SER A CA 1
ATOM 1750 C C . SER A 1 232 ? -10.333 -18.439 6.518 1.00 83.31 232 SER A C 1
ATOM 1752 O O . SER A 1 232 ? -10.646 -17.272 6.258 1.00 83.31 232 SER A O 1
ATOM 1754 N N . PRO A 1 233 ? -11.042 -19.490 6.060 1.00 82.06 233 PRO A N 1
ATOM 1755 C CA . PRO A 1 233 ? -12.258 -19.343 5.264 1.00 82.06 233 PRO A CA 1
ATOM 1756 C C . PRO A 1 233 ? -13.303 -18.417 5.897 1.00 82.06 233 PRO A C 1
ATOM 1758 O O . PRO A 1 233 ? -13.990 -17.702 5.174 1.00 82.06 233 PRO A O 1
ATOM 1761 N N . ASP A 1 234 ? -13.382 -18.376 7.230 1.00 83.25 234 ASP A N 1
ATOM 1762 C CA . ASP A 1 234 ? -14.327 -17.514 7.950 1.00 83.25 234 ASP A CA 1
ATOM 1763 C C . ASP A 1 234 ? -14.032 -16.022 7.739 1.00 83.25 234 ASP A C 1
ATOM 1765 O O . ASP A 1 234 ? -14.950 -15.209 7.713 1.00 83.25 234 ASP A O 1
ATOM 1769 N N . LEU A 1 235 ? -12.756 -15.655 7.560 1.00 83.62 235 LEU A N 1
ATOM 1770 C CA . LEU A 1 235 ? -12.349 -14.268 7.327 1.00 83.62 235 LEU A CA 1
ATOM 1771 C C . LEU A 1 235 ? -12.669 -13.817 5.895 1.00 83.62 235 LEU A C 1
ATOM 1773 O O . LEU A 1 235 ? -12.943 -12.643 5.659 1.00 83.62 235 LEU A O 1
ATOM 1777 N N . LEU A 1 236 ? -12.662 -14.749 4.939 1.00 85.44 236 LEU A N 1
ATOM 1778 C CA . LEU A 1 236 ? -12.924 -14.465 3.526 1.00 85.44 236 LEU A CA 1
ATOM 1779 C C . LEU A 1 236 ? -14.372 -14.024 3.272 1.00 85.44 236 LEU A C 1
ATOM 1781 O O . LEU A 1 236 ? -14.624 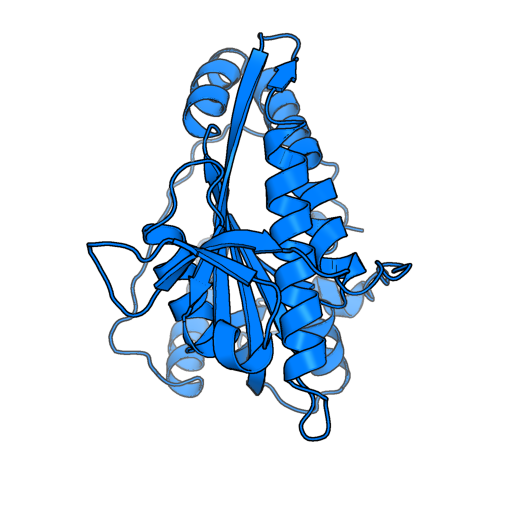-13.213 2.379 1.00 85.44 236 LEU A O 1
ATOM 1785 N N . ASP A 1 237 ? -15.308 -14.540 4.067 1.00 85.19 237 ASP A N 1
ATOM 1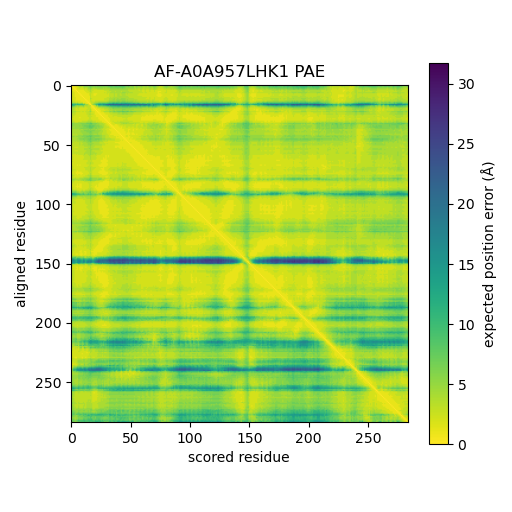786 C CA . ASP A 1 237 ? -16.746 -14.282 3.943 1.00 85.19 237 ASP A CA 1
ATOM 1787 C C . ASP A 1 237 ? -17.299 -13.461 5.125 1.00 85.19 237 ASP A C 1
ATOM 1789 O O . ASP A 1 237 ? -18.512 -13.319 5.275 1.00 85.19 237 ASP A O 1
ATOM 1793 N N . TRP A 1 238 ? -16.415 -12.918 5.968 1.00 81.81 238 TRP A N 1
ATOM 1794 C CA . TRP A 1 238 ? -16.790 -12.205 7.186 1.00 81.81 238 TRP A CA 1
ATOM 1795 C C . TRP A 1 238 ? -17.657 -10.977 6.879 1.00 81.81 238 TRP A C 1
ATOM 1797 O O . TRP A 1 238 ? -17.244 -10.079 6.147 1.00 81.81 238 TRP A O 1
ATOM 1807 N N . GLU A 1 239 ? -18.852 -10.889 7.464 1.00 77.44 239 GLU A N 1
ATOM 1808 C CA . GLU A 1 239 ? -19.655 -9.665 7.388 1.00 77.44 239 GLU A CA 1
ATOM 1809 C C . GLU A 1 239 ? -18.912 -8.535 8.106 1.00 77.44 239 GLU A C 1
ATOM 1811 O O . GLU A 1 239 ? -18.588 -8.677 9.284 1.00 77.44 239 GLU A O 1
ATOM 1816 N N . LEU A 1 240 ? -18.633 -7.424 7.413 1.00 66.81 240 LEU A N 1
ATOM 1817 C CA . LEU A 1 240 ? -17.900 -6.290 7.978 1.00 66.81 240 LEU A CA 1
ATOM 1818 C C . LEU A 1 240 ? -18.591 -5.814 9.270 1.00 66.81 240 LEU A C 1
ATOM 1820 O O . LEU A 1 240 ? -19.651 -5.195 9.238 1.00 66.81 240 LEU A O 1
ATOM 1824 N N . ARG A 1 241 ? -17.996 -6.142 10.417 1.00 75.69 241 ARG A N 1
ATOM 1825 C CA . ARG A 1 241 ? -18.448 -5.723 11.743 1.00 75.69 241 ARG A CA 1
ATOM 1826 C C . ARG A 1 241 ? -17.248 -5.161 12.472 1.00 75.69 241 ARG A C 1
ATOM 1828 O O . ARG A 1 241 ? -16.284 -5.885 12.714 1.00 75.69 241 ARG A O 1
ATOM 1835 N N . GLY A 1 242 ? -17.310 -3.876 12.799 1.00 83.19 242 GLY A N 1
ATOM 1836 C CA . GLY A 1 242 ? -16.317 -3.271 13.672 1.00 83.19 242 GLY A CA 1
ATOM 1837 C C . GLY A 1 242 ? -16.414 -3.872 15.070 1.00 83.19 242 GLY A C 1
ATOM 1838 O O . GLY A 1 242 ? -17.508 -4.133 15.568 1.00 83.19 242 GLY A O 1
ATOM 1839 N N . GLU A 1 243 ? -15.274 -4.091 15.711 1.00 90.06 243 GLU A N 1
ATOM 1840 C CA . GLU A 1 243 ? -15.203 -4.568 17.089 1.00 90.06 243 GLU A CA 1
ATOM 1841 C C . GLU A 1 243 ? -14.131 -3.766 17.832 1.00 90.06 243 GLU A C 1
ATOM 1843 O O . GLU A 1 243 ? -12.985 -3.689 17.390 1.00 90.06 243 GLU A O 1
ATOM 1848 N N . PHE A 1 244 ? -14.481 -3.209 18.992 1.00 90.44 244 PHE A N 1
ATOM 1849 C CA . PHE A 1 244 ? -13.486 -2.771 19.966 1.00 90.44 244 PHE A CA 1
ATOM 1850 C C . PHE A 1 244 ? -13.262 -3.891 20.971 1.00 90.44 244 PHE A C 1
ATOM 1852 O O . PHE A 1 244 ? -14.152 -4.235 21.750 1.00 90.44 244 PHE A O 1
ATOM 1859 N N . ARG A 1 245 ? -12.055 -4.453 20.970 1.00 90.38 245 ARG A N 1
ATOM 1860 C CA . ARG A 1 245 ? -11.686 -5.568 21.841 1.00 90.38 245 ARG A CA 1
ATOM 1861 C C . ARG A 1 245 ? -10.315 -5.368 22.454 1.00 90.38 245 ARG A C 1
ATOM 1863 O O . ARG A 1 245 ? -9.441 -4.723 21.884 1.00 90.38 245 ARG A O 1
ATOM 1870 N N . GLN A 1 246 ? -10.117 -5.976 23.616 1.00 90.44 246 GLN A N 1
ATOM 1871 C CA . GLN A 1 246 ? -8.807 -6.029 24.247 1.00 90.44 246 GLN A CA 1
ATOM 1872 C C . GLN A 1 246 ? -7.956 -7.099 23.564 1.00 90.44 246 GLN A C 1
ATOM 1874 O O . GLN A 1 246 ? -8.358 -8.260 23.463 1.00 90.44 246 GLN A O 1
ATOM 1879 N N . VAL A 1 247 ? -6.779 -6.695 23.095 1.00 90.38 247 VAL A N 1
ATOM 1880 C CA . VAL A 1 247 ? -5.788 -7.567 22.460 1.00 90.38 247 VAL A CA 1
ATOM 1881 C C . VAL A 1 247 ? -4.406 -7.272 23.026 1.00 90.38 247 VAL A C 1
ATOM 1883 O O . VAL A 1 247 ? -4.116 -6.147 23.430 1.00 90.38 247 VAL A O 1
ATOM 1886 N N . LEU A 1 248 ? -3.548 -8.289 23.047 1.00 90.62 248 LEU A N 1
ATOM 1887 C CA . LEU A 1 248 ? -2.117 -8.114 23.267 1.00 90.62 248 LEU A CA 1
ATOM 1888 C C . LEU A 1 248 ? -1.447 -8.060 21.899 1.00 90.62 248 LEU A C 1
ATOM 1890 O O . LEU A 1 248 ? -1.529 -9.018 21.133 1.00 90.62 248 LEU A O 1
ATOM 1894 N N . ILE A 1 249 ? -0.811 -6.932 21.599 1.00 90.31 249 ILE A N 1
ATOM 1895 C CA . ILE A 1 249 ? -0.078 -6.729 20.351 1.00 90.31 249 ILE A CA 1
ATOM 1896 C C . ILE A 1 249 ? 1.410 -6.879 20.655 1.00 90.31 249 ILE A C 1
ATOM 1898 O O . ILE A 1 249 ? 1.919 -6.273 21.597 1.00 90.31 249 ILE A O 1
ATOM 1902 N N . MET A 1 250 ? 2.101 -7.686 19.855 1.00 90.44 250 MET A N 1
ATOM 1903 C CA . MET A 1 250 ? 3.549 -7.853 19.915 1.00 90.44 250 MET A CA 1
ATOM 1904 C C . MET A 1 250 ? 4.135 -7.484 18.555 1.00 90.44 250 MET A C 1
ATOM 1906 O O . MET A 1 250 ? 3.830 -8.134 17.558 1.00 90.44 250 MET A O 1
ATOM 1910 N N . PHE A 1 251 ? 4.981 -6.457 18.533 1.00 90.38 251 PHE A N 1
ATOM 1911 C CA . PHE A 1 251 ? 5.811 -6.128 17.379 1.00 90.38 251 PHE A CA 1
ATOM 1912 C C . PHE A 1 251 ? 7.194 -6.746 17.565 1.00 90.38 251 PHE A C 1
ATOM 1914 O O . PHE A 1 251 ? 7.780 -6.643 18.644 1.00 90.38 251 PHE A O 1
ATOM 1921 N N . VAL A 1 252 ? 7.704 -7.392 16.519 1.00 90.19 252 VAL A N 1
ATOM 1922 C CA . VAL A 1 252 ? 9.027 -8.022 16.513 1.00 90.19 252 VAL A CA 1
ATOM 1923 C C . VAL A 1 252 ? 9.818 -7.434 15.351 1.00 90.19 252 VAL A C 1
ATOM 1925 O O . VAL A 1 252 ? 9.444 -7.641 14.201 1.00 90.19 252 VAL A O 1
ATOM 1928 N N . SER A 1 253 ? 10.893 -6.699 15.652 1.00 90.50 253 SER A N 1
ATOM 1929 C CA . SER A 1 253 ? 11.869 -6.264 14.643 1.00 90.50 253 SER A CA 1
ATOM 1930 C C . SER A 1 253 ? 12.912 -7.354 14.438 1.00 90.50 253 SER A C 1
ATOM 1932 O O . SER A 1 253 ? 13.354 -7.976 15.407 1.00 90.50 253 SER A O 1
ATOM 1934 N N . LEU A 1 254 ? 13.302 -7.582 13.186 1.00 88.62 254 LEU A N 1
ATOM 1935 C CA . LEU A 1 254 ? 14.235 -8.633 12.792 1.00 88.62 254 LEU A CA 1
ATOM 1936 C C . LEU A 1 254 ? 15.430 -8.022 12.052 1.00 88.62 254 LEU A C 1
ATOM 1938 O O . LEU A 1 254 ? 15.499 -8.067 10.830 1.00 88.62 254 LEU A O 1
ATOM 1942 N N . ASP A 1 255 ? 16.386 -7.468 12.792 1.00 84.44 255 ASP A N 1
ATOM 1943 C CA . ASP A 1 255 ? 17.485 -6.695 12.191 1.00 84.44 255 ASP A CA 1
ATOM 1944 C C . ASP A 1 255 ? 18.503 -7.577 11.428 1.00 84.44 255 ASP A C 1
ATOM 1946 O O . ASP A 1 255 ? 19.154 -7.138 10.480 1.00 84.44 255 ASP A O 1
ATOM 1950 N N . GLU A 1 256 ? 18.643 -8.850 11.816 1.00 86.75 256 GLU A N 1
ATOM 1951 C CA . GLU A 1 256 ? 19.630 -9.778 11.235 1.00 86.75 256 GLU A CA 1
ATOM 1952 C C . GLU A 1 256 ? 19.048 -10.727 10.169 1.00 86.75 256 GLU A C 1
ATOM 1954 O O . GLU A 1 256 ? 19.797 -11.472 9.528 1.00 86.75 256 GLU A O 1
ATOM 1959 N N . ILE A 1 257 ? 17.731 -10.701 9.939 1.00 86.81 257 ILE A N 1
ATOM 1960 C CA . ILE A 1 257 ? 17.064 -11.574 8.965 1.00 86.81 257 ILE A CA 1
ATOM 1961 C C . ILE A 1 257 ? 16.891 -10.825 7.648 1.00 86.81 257 ILE A C 1
ATOM 1963 O O . ILE A 1 257 ? 15.953 -10.061 7.446 1.00 86.81 257 ILE A O 1
ATOM 1967 N N . ASN A 1 258 ? 17.815 -11.082 6.727 1.00 86.75 258 ASN A N 1
ATOM 1968 C CA . ASN A 1 258 ? 17.932 -10.335 5.479 1.00 86.75 258 ASN A CA 1
ATOM 1969 C C . ASN A 1 258 ? 17.634 -11.191 4.244 1.00 86.75 258 ASN A C 1
ATOM 1971 O O . ASN A 1 258 ? 17.396 -10.647 3.166 1.00 86.75 258 ASN A O 1
ATOM 1975 N N . THR A 1 259 ? 17.571 -12.518 4.368 1.00 91.38 259 THR A N 1
ATOM 1976 C CA . THR A 1 259 ? 17.238 -13.414 3.247 1.00 91.38 259 THR A CA 1
ATOM 1977 C C . THR A 1 259 ? 15.887 -14.092 3.427 1.00 91.38 259 THR A C 1
ATOM 1979 O O . THR A 1 259 ? 15.372 -14.219 4.540 1.00 91.38 259 THR A O 1
ATOM 1982 N N . HIS A 1 260 ? 15.314 -14.545 2.313 1.00 92.25 260 HIS A N 1
ATOM 1983 C CA . HIS A 1 260 ? 14.073 -15.308 2.315 1.00 92.25 260 HIS A CA 1
ATOM 1984 C C . HIS A 1 260 ? 14.209 -16.599 3.129 1.00 92.25 260 HIS A C 1
ATOM 1986 O O . HIS A 1 260 ? 13.339 -16.919 3.929 1.00 92.25 260 HIS A O 1
ATOM 1992 N N . GLU A 1 261 ? 15.329 -17.309 3.003 1.00 92.62 261 GLU A N 1
ATOM 1993 C CA . GLU A 1 261 ? 15.568 -18.580 3.693 1.00 92.62 261 GLU A CA 1
ATOM 1994 C C . GLU A 1 261 ? 15.626 -18.391 5.213 1.00 92.62 261 GLU A C 1
ATOM 1996 O O . GLU A 1 261 ? 15.053 -19.181 5.963 1.00 92.62 261 GLU A O 1
ATOM 2001 N N . GLN A 1 262 ? 16.273 -17.319 5.681 1.00 92.69 262 GLN A N 1
ATOM 2002 C CA . GLN A 1 262 ? 16.286 -16.963 7.101 1.00 92.69 262 GLN A CA 1
ATOM 2003 C C . GLN A 1 262 ? 14.872 -16.633 7.605 1.00 92.69 262 GLN A C 1
ATOM 2005 O O . GLN A 1 262 ? 14.483 -17.059 8.695 1.00 92.69 262 GLN A O 1
ATOM 2010 N N . LEU A 1 263 ? 14.091 -15.916 6.793 1.00 92.44 263 LEU A N 1
ATOM 2011 C CA . LEU A 1 263 ? 12.714 -15.549 7.107 1.00 92.44 263 LEU A CA 1
ATOM 2012 C C . LEU A 1 263 ? 11.791 -16.770 7.169 1.00 92.44 263 LEU A C 1
ATOM 2014 O O . LEU A 1 263 ? 10.965 -16.861 8.073 1.00 92.44 263 LEU A O 1
ATOM 2018 N N . VAL A 1 264 ? 11.975 -17.745 6.274 1.00 91.75 264 VAL A N 1
ATOM 2019 C CA . VAL A 1 264 ? 11.271 -19.037 6.308 1.00 91.75 264 VAL A CA 1
ATOM 2020 C C . VAL A 1 264 ? 11.534 -19.759 7.629 1.00 91.75 264 VAL A C 1
ATOM 2022 O O . VAL A 1 264 ? 10.584 -20.190 8.280 1.00 91.75 264 VAL A O 1
ATOM 2025 N N . VAL A 1 265 ? 12.794 -19.857 8.068 1.00 91.38 265 VAL A N 1
ATOM 2026 C CA . VAL A 1 265 ? 13.146 -20.521 9.341 1.00 91.38 265 VAL A CA 1
ATOM 2027 C C . VAL A 1 265 ? 12.485 -19.827 10.534 1.00 91.38 265 VAL A C 1
ATOM 2029 O O . VAL A 1 265 ? 11.920 -20.487 11.410 1.00 91.38 265 VAL A O 1
ATOM 2032 N N . PHE A 1 266 ? 12.509 -18.494 10.564 1.00 91.50 266 PHE A N 1
ATOM 2033 C CA . PHE A 1 266 ? 11.832 -17.728 11.608 1.00 91.50 266 PHE A CA 1
ATOM 2034 C C . PHE A 1 266 ? 10.315 -17.960 11.586 1.00 91.50 266 PHE A C 1
ATOM 2036 O O . PHE A 1 266 ? 9.720 -18.300 12.612 1.00 91.50 266 PHE A O 1
ATOM 2043 N N . MET A 1 267 ? 9.692 -17.861 10.410 1.00 90.81 267 MET A N 1
ATOM 2044 C CA . MET A 1 267 ? 8.245 -18.004 10.268 1.00 90.81 267 MET A CA 1
ATOM 2045 C C . MET A 1 267 ? 7.743 -19.412 10.572 1.00 90.81 267 MET A C 1
ATOM 2047 O O . MET A 1 267 ? 6.641 -19.546 11.094 1.00 90.81 267 MET A O 1
ATOM 2051 N N . GLN A 1 268 ? 8.544 -20.458 10.357 1.00 89.88 268 GLN A N 1
ATOM 2052 C CA . GLN A 1 268 ? 8.202 -21.807 10.825 1.00 89.88 268 GLN A CA 1
ATOM 2053 C C . GLN A 1 268 ? 7.965 -21.841 12.339 1.00 89.88 268 GLN A C 1
ATOM 2055 O O . GLN A 1 268 ? 6.997 -22.447 12.801 1.00 89.88 268 GLN A O 1
ATOM 2060 N N . THR A 1 269 ? 8.801 -21.137 13.107 1.00 89.44 269 THR A N 1
ATOM 2061 C CA . THR A 1 269 ? 8.633 -21.023 14.562 1.00 89.44 269 THR A CA 1
ATOM 2062 C C . THR A 1 269 ? 7.369 -20.235 14.900 1.00 89.44 269 THR A C 1
ATOM 2064 O O . THR A 1 269 ? 6.597 -20.646 15.765 1.00 89.44 269 THR A O 1
ATOM 2067 N N . VAL A 1 270 ? 7.111 -19.132 14.190 1.00 89.56 270 VAL A N 1
ATOM 2068 C CA . VAL A 1 270 ? 5.902 -18.317 14.388 1.00 89.56 270 VAL A CA 1
ATOM 2069 C C . VAL A 1 270 ? 4.635 -19.125 14.113 1.00 89.56 270 VAL A C 1
ATOM 2071 O O . VAL A 1 270 ? 3.739 -19.135 14.954 1.00 89.56 270 VAL A O 1
ATOM 2074 N N . PHE A 1 271 ? 4.564 -19.855 12.998 1.00 88.62 271 PHE A N 1
ATOM 2075 C CA . PHE A 1 271 ? 3.410 -20.695 12.660 1.00 88.62 271 PHE A CA 1
ATOM 2076 C C . PHE A 1 271 ? 3.202 -21.830 13.669 1.00 88.62 271 PHE A C 1
ATOM 2078 O O . PHE A 1 271 ? 2.066 -22.114 14.050 1.00 88.62 271 PHE A O 1
ATOM 2085 N N . GLN A 1 272 ? 4.281 -22.439 14.170 1.00 88.00 272 GLN A N 1
ATOM 2086 C CA . GLN A 1 272 ? 4.192 -23.447 15.228 1.00 88.00 272 GLN A CA 1
ATOM 2087 C C . GLN A 1 272 ? 3.610 -22.861 16.524 1.00 88.00 272 GLN A C 1
ATOM 2089 O O . GLN A 1 272 ? 2.688 -23.434 17.108 1.00 88.00 272 GLN A O 1
ATOM 2094 N N . LEU A 1 273 ? 4.115 -21.704 16.963 1.00 88.25 273 LEU A N 1
ATOM 2095 C CA . LEU A 1 273 ? 3.602 -21.005 18.145 1.00 88.25 273 LEU A CA 1
ATOM 2096 C C . LEU A 1 273 ? 2.148 -20.565 17.943 1.00 88.25 273 LEU A C 1
ATOM 2098 O O . LEU A 1 273 ? 1.343 -20.654 18.869 1.00 88.25 273 LEU A O 1
ATOM 2102 N N . GLN A 1 274 ? 1.788 -20.145 16.731 1.00 85.94 274 GLN A N 1
ATOM 2103 C CA . GLN A 1 274 ? 0.419 -19.796 16.377 1.00 85.94 274 GLN A CA 1
ATOM 2104 C C . GLN A 1 274 ? -0.524 -20.990 16.560 1.00 85.94 274 GLN A C 1
ATOM 2106 O O . GLN A 1 274 ? -1.551 -20.854 17.225 1.00 85.94 274 GLN A O 1
ATOM 2111 N N . GLY A 1 275 ? -0.150 -22.164 16.041 1.00 82.69 275 GLY A N 1
ATOM 2112 C CA . GLY A 1 275 ? -0.916 -23.400 16.214 1.00 82.69 275 GLY A CA 1
ATOM 2113 C C . GLY A 1 275 ? -1.022 -23.849 17.675 1.00 82.69 275 GLY A C 1
ATOM 2114 O O . GLY A 1 275 ? -2.047 -24.392 18.078 1.00 82.69 275 GLY A O 1
ATOM 2115 N N . GLN A 1 276 ? 0.004 -23.585 18.490 1.00 88.19 276 GLN A N 1
ATOM 2116 C CA . GLN A 1 276 ? 0.019 -23.954 19.908 1.00 88.19 276 GLN A CA 1
ATOM 2117 C C . GLN A 1 276 ? -0.818 -23.017 20.794 1.00 88.19 276 GLN A C 1
ATOM 2119 O O . GLN A 1 276 ? -1.490 -23.485 21.713 1.00 88.19 276 GLN A O 1
ATOM 2124 N N . TYR A 1 277 ? -0.749 -21.705 20.559 1.00 87.81 277 TYR A N 1
ATOM 2125 C CA . TYR A 1 277 ? -1.321 -20.688 21.452 1.00 87.81 277 TYR A CA 1
ATOM 2126 C C . TYR A 1 277 ? -2.574 -19.996 20.895 1.00 87.81 277 TYR A C 1
ATOM 2128 O O . TYR A 1 277 ? -3.189 -19.205 21.607 1.00 87.81 277 TYR A O 1
ATOM 2136 N N . GLY A 1 278 ? -2.971 -20.281 19.651 1.00 80.25 278 GLY A N 1
ATOM 2137 C CA . GLY A 1 278 ? -4.163 -19.697 19.026 1.00 80.25 278 GLY A CA 1
ATOM 2138 C C . GLY A 1 278 ? -4.027 -18.206 18.699 1.00 80.25 278 GLY A C 1
ATOM 2139 O O . GLY A 1 278 ? -5.028 -17.494 18.650 1.00 80.25 278 GLY A O 1
ATOM 2140 N N . GLY A 1 279 ? -2.795 -17.718 18.516 1.00 81.69 279 GLY A N 1
ATOM 2141 C CA . GLY A 1 279 ? -2.522 -16.335 18.122 1.00 81.69 279 GLY A CA 1
ATOM 2142 C C . GLY A 1 279 ? -2.933 -16.035 16.676 1.00 81.69 279 GLY A C 1
ATOM 2143 O O . GLY A 1 279 ? -3.179 -16.934 15.872 1.00 81.69 279 GLY A O 1
ATOM 2144 N N . PHE A 1 280 ? -2.966 -14.753 16.320 1.00 80.75 280 PHE A N 1
ATOM 2145 C CA . PHE A 1 280 ? -3.161 -14.317 14.939 1.00 80.75 280 PHE A CA 1
ATOM 2146 C C . PHE A 1 280 ? -1.895 -13.631 14.435 1.00 80.75 280 PHE A C 1
ATOM 2148 O O . PHE A 1 280 ? -1.490 -12.599 14.968 1.00 80.75 280 PHE A O 1
ATOM 2155 N N . PHE A 1 281 ? -1.271 -14.213 13.413 1.00 81.44 281 PHE A N 1
ATOM 2156 C CA . PHE A 1 281 ? -0.208 -13.545 12.679 1.00 81.44 281 PHE A CA 1
ATOM 2157 C C . PHE A 1 281 ? -0.832 -12.587 11.662 1.00 81.44 281 PHE A C 1
ATOM 2159 O O . PHE A 1 281 ? -1.524 -13.026 10.749 1.00 81.44 281 PHE A O 1
ATOM 2166 N N . ASN A 1 282 ? -0.619 -11.284 11.848 1.00 79.00 282 ASN A N 1
ATOM 2167 C CA . ASN A 1 282 ? -1.255 -10.269 11.011 1.00 79.00 282 ASN A CA 1
ATOM 2168 C C . ASN A 1 282 ? -0.459 -9.988 9.729 1.00 79.00 282 ASN A C 1
ATOM 2170 O O . ASN A 1 282 ? -1.034 -10.011 8.646 1.00 79.00 282 ASN A O 1
ATOM 2174 N N . ARG A 1 283 ? 0.842 -9.691 9.848 1.00 78.94 283 ARG A N 1
ATOM 2175 C CA . ARG A 1 283 ? 1.731 -9.358 8.722 1.00 78.94 283 ARG A CA 1
ATOM 2176 C C . ARG A 1 283 ? 3.201 -9.357 9.139 1.00 78.94 283 ARG A C 1
ATOM 2178 O O . ARG A 1 283 ? 3.491 -9.360 10.338 1.00 78.94 283 ARG A O 1
ATOM 2185 N N . ILE A 1 284 ? 4.076 -9.315 8.135 1.00 82.75 284 ILE A N 1
ATOM 2186 C CA . ILE A 1 284 ? 5.513 -9.044 8.238 1.00 82.75 284 ILE A CA 1
ATOM 2187 C C . ILE A 1 284 ? 5.882 -7.832 7.393 1.00 82.75 284 ILE A C 1
ATOM 2189 O O . ILE A 1 284 ? 5.210 -7.645 6.352 1.00 82.75 284 ILE A O 1
#

Solvent-accessible surface area (backbone atoms only — not comparable to full-atom values): 15867 Å² total; per-residue (Å²): 118,62,85,88,63,44,64,75,56,52,53,38,60,72,64,69,76,56,58,57,52,77,42,44,22,28,20,39,22,39,42,49,48,44,58,67,65,52,48,64,59,27,56,79,52,47,62,62,21,21,38,54,50,47,49,50,53,46,70,60,46,50,64,43,53,48,30,34,40,21,46,71,27,44,62,73,44,74,57,92,64,25,37,35,32,41,31,80,42,55,98,90,47,62,60,40,63,50,42,41,25,49,51,40,19,52,51,47,36,44,52,48,33,74,75,60,25,71,45,83,51,100,90,49,74,45,62,42,33,37,18,28,4,27,19,65,30,42,34,36,39,38,55,42,69,32,98,56,88,63,52,28,51,60,43,76,41,46,52,6,54,55,39,3,48,57,23,22,75,76,32,50,78,59,34,40,17,32,30,49,73,51,50,70,54,57,56,79,49,69,43,67,45,78,48,93,89,42,86,62,37,27,35,60,75,46,69,80,53,90,62,70,76,75,44,93,68,78,83,75,83,73,59,62,75,65,53,46,42,53,42,61,65,68,67,36,66,52,75,93,68,35,73,82,75,93,77,89,85,84,88,83,88,65,92,85,58,83,48,71,71,54,46,45,60,52,47,40,53,51,45,52,49,27,73,72,69,71,59,83,88,86,81,114

pLDDT: mean 91.98, std 6.81, range [55.34, 98.81]

Sequence (284 aa):
MHILVPHFILDRFAAQEAEQGVLQAAAIFVDASGFTAATEALMLHGQHGAEVMANLMTDIFAPLVESVYAQGGFVAGFAGDAFTALFPIASDGDEAAVTERCVAAAQAIQTYMQQHGEYETVYGTFFFSVKVGVALGEAQWGILSGQETAGRTYYFRGTAVDRCAAAEHHANGGDLIMAREMMTMMGEGLVVETLSETEQFVRLMEVTRPLPAVQTVQLREPVRELAAAFHSPDLLDWELRGEFRQVLIMFVSLDEINTHEQLVVFMQTVFQLQGQYGGFFNRI

Foldseek 3Di:
DDDQAKVVQLVCVVVVPDQKDKFWKKKKKKAKPFLVVLCVLLVVVAQVSLVVSLVVLCVLVVQLQLLQVLLVKHWRDADVRMTMIIQTADPPGQPLLSLLSSVRSQVSSLVCCVVVQWDQDPRGITGMFMQMFIEIDMKMKGWADAPDLDAIDMDIDDDNRVRSVVQSVLTDGSWYKYFPVSCVSNDDQWDWAQDPVDNGIITTDGGRDDGDGGHDDDDDDRDLVSVCSHDPSCVRPPDRGGHDDDDDDDDDDDPPQDDPVSVNVVVNVVRVVCVVPVDDDDHD

Nearest PDB structures (foldseek):
  4usw-assembly1_A  TM=8.750E-01  e=5.631E-14  Homo sapiens
  5iv4-assembly1_A  TM=8.643E-01  e=6.721E-14  Homo sapiens
  4cm0-assembly1_A  TM=8.879E-01  e=2.610E-13  Homo sapiens
  8cnh-assembly1_A  TM=8.769E-01  e=1.444E-12  Homo sapiens
  8il7-assembly1_A  TM=8.489E-01  e=5.962E-13  Homo sapiens